Protein AF-A0A562PSQ9-F1 (afdb_monomer_lite)

Sequence (368 aa):
MRSINEVFQRWKVTLERRYGDGFPAEFVDTAHENLLAAYASFHASGCADSKFLRELCSSDVNKSAQRLGEILLFERLKHAGYDPKPSHNGWGPDFLVQQDGKKICLELITPSTGDDLKINRLFSSHKPLEPCPHAAIELRQRTLLRMTAAIAEKLGKYEGYLSDGVVSSQDVLVIVVNDALLCPDTFFYGVSHNADSGVGGQSLAEHAVYGFGHSVWEPDNEGTNYILRSTFREFVDNRPEPKRDGSARGPVPVSLFKTPDQQEAAEIAQRASVISAVLQVTLREDYGVLMLLREKAETEERLIEGQLRPGVLAVNPRAVNPLYVPLQHGLMKMVDAPPLSLKEAWDLKNRELKMILGEGYKEQPFPH

Organism: NCBI:txid459528

Foldseek 3Di:
DADVVVLLVVLLVLLCVAPVPPDDPVLSVQLSVLLVVLVVVCVVLPLADPCLNVQCRDPPPQSVVQSLLLSLLCVQLVQLVWNWDHQPPNQAASTWTDDPNAIAGEHEHAQALPPVVLLVVLLVPADVVDHDPVSVLVNLLSLLVSLLVRLVVVLVSVVVCPVVVSDDLRHAYEYEYADQNSAHSHHCCQFQDQGDQHAPRHHSLLCQAQQWDHFDWDQDPVSPGTDTHIDGDQWDADDQDDDPVRHGDDTGGRNLLHCDPDPVSNVNVVSSLQHQKYFYHHRGSCVSSNVVLQVCCAPPAVLSVNRGFLHDIGGRPSHSHHDDDVNVCSSSDSHPHDDDDLQRVLVSVQVVVCVVVDPPRDRDDRDD

Secondary structure (DSSP, 8-state):
---HHHHHHHHHHHHHHHHTTTS-HHHHHHHHHHHHHHHHHHHHTT---TTHHHHHT-S-HHHHHHHHHHHHHHHHHHHTT---BPPGGG-S-SEEEEETTEEEEEEEE----TT-HHHHHHHHH--TTS--HHHHHHHHHHHHHHHHHHHHHHHHHHHHHHHTTSS-TTSEEEEEEEGGGSS---TTHHHH--S---GGG--HHHHHHH-B---EEEE-TTSSSEEEEPPB-SEEPPPSSPPTTSPPPPPEE--TTS--SSHHHHHHHHHHTT--EEEEE--STTHHHHHHHHHHHHHT-GGGGGG----EEEE-TT-SSPPPHHHHHHHT-----PPPPHHHHHHHHHHHHHHHHGGGPPPPPPP-

Radius of gyration: 21.83 Å; chains: 1; bounding box: 65×54×65 Å

Structure (mmCIF, N/CA/C/O backbone):
data_AF-A0A562PSQ9-F1
#
_entry.id   AF-A0A562PSQ9-F1
#
loop_
_atom_site.group_PDB
_atom_site.id
_atom_site.type_symbol
_atom_site.label_atom_id
_atom_site.label_alt_id
_atom_site.label_comp_id
_atom_site.label_asym_id
_atom_site.label_entity_id
_atom_site.label_seq_id
_atom_site.pdbx_PDB_ins_code
_atom_site.Cartn_x
_atom_site.Cartn_y
_atom_site.Cartn_z
_atom_site.occupancy
_atom_site.B_iso_or_equiv
_atom_site.auth_seq_id
_atom_site.auth_comp_id
_atom_site.auth_asym_id
_atom_site.auth_atom_id
_atom_site.pdbx_PDB_model_num
ATOM 1 N N . MET A 1 1 ? -10.982 14.456 -21.879 1.00 70.25 1 MET A N 1
ATOM 2 C CA . MET A 1 1 ? -10.742 13.063 -21.451 1.00 70.25 1 MET A CA 1
ATOM 3 C C . MET A 1 1 ? -9.583 12.566 -22.281 1.00 70.25 1 MET A C 1
ATOM 5 O O . MET A 1 1 ? -9.611 12.811 -23.480 1.00 70.25 1 MET A O 1
ATOM 9 N N . ARG A 1 2 ? -8.543 12.021 -21.649 1.00 86.31 2 ARG A N 1
ATOM 10 C CA . ARG A 1 2 ? -7.356 11.556 -22.372 1.00 86.31 2 ARG A CA 1
ATOM 11 C C . ARG A 1 2 ? -7.663 10.257 -23.116 1.00 86.31 2 ARG A C 1
ATOM 13 O O . ARG A 1 2 ? -8.607 9.557 -22.753 1.00 86.31 2 ARG A O 1
ATOM 20 N N . SER A 1 3 ? -6.895 9.933 -24.146 1.00 93.38 3 SER A N 1
ATOM 21 C CA . SER A 1 3 ? -6.881 8.571 -24.684 1.00 93.38 3 SER A CA 1
ATOM 22 C C . SER A 1 3 ? -6.084 7.649 -23.756 1.00 93.38 3 SER A C 1
ATOM 24 O O . SER A 1 3 ? -5.232 8.106 -22.991 1.00 93.38 3 SER A O 1
ATOM 26 N N . ILE A 1 4 ? -6.321 6.339 -23.831 1.00 95.69 4 ILE A N 1
ATOM 27 C CA . ILE A 1 4 ? -5.524 5.370 -23.065 1.00 95.69 4 ILE A CA 1
ATOM 28 C C . ILE A 1 4 ? -4.038 5.425 -23.461 1.00 95.69 4 ILE A C 1
ATOM 30 O O . ILE A 1 4 ? -3.165 5.361 -22.601 1.00 95.69 4 ILE A O 1
ATOM 34 N N . ASN A 1 5 ? -3.746 5.682 -24.740 1.00 96.88 5 ASN A N 1
ATOM 35 C CA . ASN A 1 5 ? -2.380 5.861 -25.227 1.00 96.88 5 ASN A CA 1
ATOM 36 C C . ASN A 1 5 ? -1.697 7.069 -24.571 1.00 96.88 5 ASN A C 1
ATOM 38 O O . ASN A 1 5 ? -0.531 6.981 -24.207 1.00 96.88 5 ASN A O 1
ATOM 42 N N . GLU A 1 6 ? -2.412 8.176 -24.353 1.00 96.06 6 GLU A N 1
ATOM 43 C CA . GLU A 1 6 ? -1.868 9.331 -23.622 1.00 96.06 6 GLU A CA 1
ATOM 44 C C . GLU A 1 6 ? -1.573 9.003 -22.150 1.00 96.06 6 GLU A C 1
ATOM 46 O O . GLU A 1 6 ? -0.628 9.548 -21.578 1.00 96.06 6 GLU A O 1
ATOM 51 N N . VAL A 1 7 ? -2.352 8.113 -21.522 1.00 96.69 7 VAL A N 1
ATOM 52 C CA . VAL A 1 7 ? -2.074 7.631 -20.157 1.00 96.69 7 VAL A CA 1
ATOM 53 C C . VAL A 1 7 ? -0.791 6.801 -20.130 1.00 96.69 7 VAL A C 1
ATOM 55 O O . VAL A 1 7 ? 0.061 7.052 -19.280 1.00 96.69 7 VAL A O 1
ATOM 58 N N . PHE A 1 8 ? -0.625 5.877 -21.077 1.00 97.88 8 PHE A N 1
ATOM 59 C CA . PHE A 1 8 ? 0.580 5.052 -21.200 1.00 97.88 8 PHE A CA 1
ATOM 60 C C . PHE A 1 8 ? 1.825 5.895 -21.472 1.00 97.88 8 PHE A C 1
ATOM 62 O O . PHE A 1 8 ? 2.817 5.783 -20.760 1.00 97.88 8 PHE A O 1
ATOM 69 N N . GLN A 1 9 ? 1.745 6.843 -22.411 1.00 97.44 9 GLN A N 1
ATOM 70 C CA . GLN A 1 9 ? 2.850 7.771 -22.660 1.00 97.44 9 GLN A CA 1
ATOM 71 C C . GLN A 1 9 ? 3.195 8.600 -21.421 1.00 97.44 9 GLN A C 1
ATOM 73 O O . GLN A 1 9 ? 4.368 8.817 -21.136 1.00 97.44 9 GLN A O 1
ATOM 78 N N . ARG A 1 10 ? 2.203 9.014 -20.622 1.00 96.25 10 ARG A N 1
ATOM 79 C CA . ARG A 1 10 ? 2.473 9.688 -19.345 1.00 96.25 10 ARG A CA 1
ATOM 80 C C . ARG A 1 10 ? 3.224 8.781 -18.364 1.00 96.25 10 ARG A C 1
ATOM 82 O O . ARG A 1 10 ? 4.092 9.283 -17.656 1.00 96.25 10 ARG A O 1
ATOM 89 N N . TRP A 1 11 ? 2.901 7.488 -18.293 1.00 97.00 11 TRP A N 1
ATOM 90 C CA . TRP A 1 11 ? 3.655 6.552 -17.452 1.00 97.00 11 TRP A CA 1
ATOM 91 C C . TRP A 1 11 ? 5.106 6.438 -17.911 1.00 97.00 11 TRP A C 1
ATOM 93 O O . TRP A 1 11 ? 6.005 6.579 -17.083 1.00 97.00 11 TRP A O 1
ATOM 103 N N . LYS A 1 12 ? 5.331 6.294 -19.224 1.00 96.88 12 LYS A N 1
ATOM 104 C CA . LYS A 1 12 ? 6.676 6.276 -19.808 1.00 96.88 12 LYS A CA 1
ATOM 105 C C . LYS A 1 12 ? 7.457 7.550 -19.486 1.00 96.88 12 LYS A C 1
ATOM 107 O O . LYS A 1 12 ? 8.532 7.460 -18.912 1.00 96.88 12 LYS A O 1
ATOM 112 N N . VAL A 1 13 ? 6.879 8.727 -19.731 1.00 95.94 13 VAL A N 1
ATOM 113 C CA . VAL A 1 13 ? 7.511 10.025 -19.423 1.00 95.94 13 VAL A CA 1
ATOM 114 C C . VAL A 1 13 ? 7.851 10.157 -17.934 1.00 95.94 13 VAL A C 1
ATOM 116 O O . VAL A 1 13 ? 8.871 10.740 -17.571 1.00 95.94 13 VAL A O 1
ATOM 119 N N . THR A 1 14 ? 7.013 9.627 -17.041 1.00 94.69 14 THR A N 1
ATOM 120 C CA . THR A 1 14 ? 7.316 9.604 -15.603 1.00 94.69 14 THR A CA 1
ATOM 121 C C . THR A 1 14 ? 8.499 8.690 -15.283 1.00 94.69 14 THR A C 1
ATOM 123 O O . THR A 1 14 ? 9.358 9.086 -14.495 1.00 94.69 14 THR A O 1
ATOM 126 N N . LEU A 1 15 ? 8.576 7.504 -15.893 1.00 95.00 15 LEU A N 1
ATOM 127 C CA . LEU A 1 15 ? 9.717 6.600 -15.737 1.00 95.00 15 LEU A CA 1
ATOM 128 C C . LEU A 1 15 ? 11.000 7.202 -16.327 1.00 95.00 15 LEU A C 1
ATOM 130 O O . LEU A 1 15 ? 12.021 7.200 -15.652 1.00 95.00 15 LEU A O 1
ATOM 134 N N . GLU A 1 16 ? 10.942 7.800 -17.519 1.00 94.94 16 GLU A N 1
ATOM 135 C CA . GLU A 1 16 ? 12.066 8.511 -18.148 1.00 94.94 16 GLU A CA 1
ATOM 136 C C . GLU A 1 16 ? 12.565 9.658 -17.265 1.00 94.94 16 GLU A C 1
ATOM 138 O O . GLU A 1 16 ? 13.763 9.794 -17.044 1.00 94.94 16 GLU A O 1
ATOM 143 N N . ARG A 1 17 ? 11.658 10.448 -16.675 1.00 92.81 17 ARG A N 1
ATOM 144 C CA . ARG A 1 17 ? 12.040 11.521 -15.743 1.00 92.81 17 ARG A CA 1
ATOM 145 C C . ARG A 1 17 ? 12.804 10.994 -14.523 1.00 92.81 17 ARG A C 1
ATOM 147 O O . ARG A 1 17 ? 13.670 11.695 -14.010 1.00 92.81 17 ARG A O 1
ATOM 154 N N . ARG A 1 18 ? 12.447 9.812 -14.013 1.00 90.69 18 ARG A N 1
ATOM 155 C CA . ARG A 1 18 ? 13.016 9.246 -12.775 1.00 90.69 18 ARG A CA 1
ATOM 156 C C . ARG A 1 18 ? 14.260 8.387 -13.020 1.00 90.69 18 ARG A C 1
ATOM 158 O O . ARG A 1 18 ? 15.130 8.354 -12.159 1.00 90.69 18 ARG A O 1
ATOM 165 N N . TYR A 1 19 ? 14.321 7.692 -14.152 1.00 92.25 19 TYR A N 1
ATOM 166 C CA . TYR A 1 19 ? 15.305 6.644 -14.432 1.00 92.25 19 TYR A CA 1
ATOM 167 C C . TYR A 1 19 ? 15.988 6.789 -15.800 1.00 92.25 19 TYR A C 1
ATOM 169 O O . TYR A 1 19 ? 16.826 5.965 -16.133 1.00 92.25 19 TYR A O 1
ATOM 177 N N . GLY A 1 20 ? 15.645 7.787 -16.617 1.00 89.75 20 GLY A N 1
ATOM 178 C CA . GLY A 1 20 ? 16.243 7.964 -17.946 1.00 89.75 20 GLY A CA 1
ATOM 179 C C . GLY A 1 20 ? 17.721 8.355 -17.898 1.00 89.75 20 GLY A C 1
ATOM 180 O O . GLY A 1 20 ? 18.496 7.933 -18.752 1.00 89.75 20 GLY A O 1
ATOM 181 N N . ASP A 1 21 ? 18.126 9.100 -16.868 1.00 87.81 21 ASP A N 1
ATOM 182 C CA . ASP A 1 21 ? 19.524 9.455 -16.638 1.00 87.81 21 ASP A CA 1
ATOM 183 C C . ASP A 1 21 ? 20.193 8.425 -15.716 1.00 87.81 21 ASP A C 1
ATOM 185 O O . ASP A 1 21 ? 19.760 8.196 -14.586 1.00 87.81 21 ASP A O 1
ATOM 189 N N . GLY A 1 22 ? 21.283 7.816 -16.188 1.00 82.88 22 GLY A N 1
ATOM 190 C CA . GLY A 1 22 ? 22.097 6.881 -15.401 1.00 82.88 22 GLY A CA 1
ATOM 191 C C . GLY A 1 22 ? 21.681 5.408 -15.479 1.00 82.88 22 GLY A C 1
ATOM 192 O O . GLY A 1 22 ? 22.401 4.569 -14.940 1.00 82.88 22 GLY A O 1
ATOM 193 N N . PHE A 1 23 ? 20.595 5.076 -16.187 1.00 87.62 23 PHE A N 1
ATOM 194 C CA . PHE A 1 23 ? 20.216 3.695 -16.510 1.00 87.62 23 PHE A CA 1
ATOM 195 C C . PHE A 1 23 ? 20.233 3.450 -18.027 1.00 87.62 23 PHE A C 1
ATOM 197 O O . PHE A 1 23 ? 20.065 4.388 -18.808 1.00 87.62 23 PHE A O 1
ATOM 204 N N . PRO A 1 24 ? 20.431 2.197 -18.475 1.00 87.69 24 PRO A N 1
ATOM 205 C CA . PRO A 1 24 ? 20.260 1.829 -19.879 1.00 87.69 24 PRO A CA 1
ATOM 206 C C . PRO A 1 24 ? 18.843 2.146 -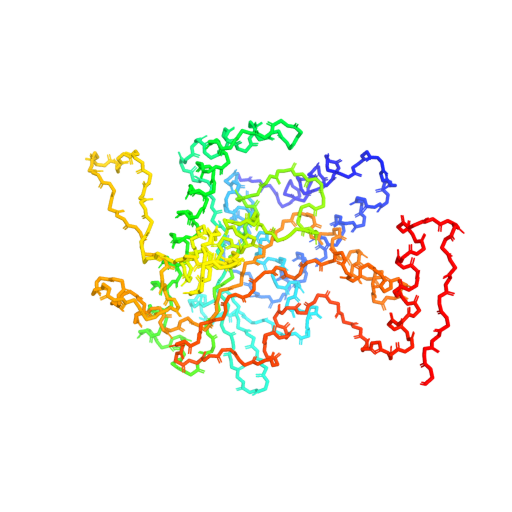20.383 1.00 87.69 24 PRO A C 1
ATOM 208 O O . PRO A 1 24 ? 17.879 1.964 -19.646 1.00 87.69 24 PRO A O 1
ATOM 211 N N . ALA A 1 25 ? 18.686 2.555 -21.646 1.00 83.81 25 ALA A N 1
ATOM 212 C CA . ALA A 1 25 ? 17.369 2.887 -22.214 1.00 83.81 25 ALA A CA 1
ATOM 213 C C . ALA A 1 25 ? 16.356 1.724 -22.106 1.00 83.81 25 ALA A C 1
ATOM 215 O O . ALA A 1 25 ? 15.197 1.927 -21.745 1.00 83.81 25 ALA A O 1
ATOM 216 N N . GLU A 1 26 ? 16.834 0.494 -22.312 1.00 92.75 26 GLU A N 1
ATOM 217 C CA . GLU A 1 26 ? 16.066 -0.748 -22.151 1.00 92.75 26 GLU A CA 1
ATOM 218 C C . GLU A 1 26 ? 15.449 -0.917 -20.752 1.00 92.75 26 GLU A C 1
ATOM 220 O O . GLU A 1 26 ? 14.415 -1.566 -20.613 1.00 92.75 26 GLU A O 1
ATOM 225 N N . PHE A 1 27 ? 16.033 -0.306 -19.716 1.00 92.88 27 PHE A N 1
ATOM 226 C CA . PHE A 1 27 ? 15.522 -0.375 -18.348 1.00 92.88 27 PHE A CA 1
ATOM 227 C C . PHE A 1 27 ? 14.153 0.301 -18.227 1.00 92.88 27 PHE A C 1
ATOM 229 O O . PHE A 1 27 ? 13.217 -0.264 -17.659 1.00 92.88 27 PHE A O 1
ATOM 236 N N . VAL A 1 28 ? 14.024 1.506 -18.791 1.00 95.25 28 VAL A N 1
ATOM 237 C CA . VAL A 1 28 ? 12.771 2.272 -18.780 1.00 95.25 28 VAL A CA 1
ATOM 238 C C . VAL A 1 28 ? 11.733 1.628 -19.690 1.00 95.25 28 VAL A C 1
ATOM 240 O O . VAL A 1 28 ? 10.567 1.534 -19.304 1.00 95.25 28 VAL A O 1
ATOM 243 N N . ASP A 1 29 ? 12.150 1.159 -20.867 1.00 96.62 29 ASP A N 1
ATOM 244 C CA . ASP A 1 29 ? 11.256 0.480 -21.805 1.00 96.62 29 ASP A CA 1
ATOM 245 C C . ASP A 1 29 ? 10.676 -0.801 -21.190 1.00 96.62 29 ASP A C 1
ATOM 247 O O . ASP A 1 29 ? 9.456 -0.958 -21.172 1.00 96.62 29 ASP A O 1
ATOM 251 N N . THR A 1 30 ? 11.508 -1.637 -20.560 1.00 97.00 30 THR A N 1
ATOM 252 C CA . THR A 1 30 ? 11.052 -2.865 -19.882 1.00 97.00 30 THR A CA 1
ATOM 253 C C . THR A 1 30 ? 10.111 -2.553 -18.714 1.00 97.00 30 THR A C 1
ATOM 255 O O . THR A 1 30 ? 9.051 -3.163 -18.573 1.00 97.00 30 THR A O 1
ATOM 258 N N . ALA A 1 31 ? 10.442 -1.557 -17.881 1.00 97.00 31 ALA A N 1
ATOM 259 C CA . ALA A 1 31 ? 9.566 -1.138 -16.787 1.00 97.00 31 ALA A CA 1
ATOM 260 C C . ALA A 1 31 ? 8.209 -0.622 -17.297 1.00 97.00 31 ALA A C 1
ATOM 262 O O . ALA A 1 31 ? 7.170 -0.884 -16.689 1.00 97.00 31 ALA A O 1
ATOM 263 N N . HIS A 1 32 ? 8.193 0.094 -18.421 1.00 97.94 32 HIS A N 1
ATOM 264 C CA . HIS A 1 32 ? 6.959 0.554 -19.044 1.00 97.94 32 HIS A CA 1
ATOM 265 C C . HIS A 1 32 ? 6.149 -0.609 -19.637 1.00 97.94 32 HIS A C 1
ATOM 267 O O . HIS A 1 32 ? 4.942 -0.675 -19.409 1.00 97.94 32 HIS A O 1
ATOM 273 N N . GLU A 1 33 ? 6.790 -1.553 -20.329 1.00 98.38 33 GLU A N 1
ATOM 274 C CA . GLU A 1 33 ? 6.149 -2.769 -20.848 1.00 98.38 33 GLU A CA 1
ATOM 275 C C . GLU A 1 33 ? 5.504 -3.600 -19.733 1.00 98.38 33 GLU A C 1
ATOM 277 O O . GLU A 1 33 ? 4.363 -4.042 -19.883 1.00 98.38 33 GLU A O 1
ATOM 282 N N . ASN A 1 34 ? 6.159 -3.706 -18.574 1.00 98.31 34 ASN A N 1
ATOM 283 C CA . ASN A 1 34 ? 5.599 -4.335 -17.377 1.00 98.31 34 ASN A CA 1
ATOM 284 C C . ASN A 1 34 ? 4.284 -3.673 -16.924 1.00 98.31 34 ASN A C 1
ATOM 286 O O . ASN A 1 34 ? 3.310 -4.369 -16.628 1.00 98.31 34 ASN A O 1
ATOM 290 N N . LEU A 1 35 ? 4.206 -2.335 -16.924 1.00 98.56 35 LEU A N 1
ATOM 291 C CA . LEU A 1 35 ? 2.963 -1.617 -16.601 1.00 98.56 35 LEU A CA 1
ATOM 292 C C . LEU A 1 35 ? 1.855 -1.885 -17.631 1.00 98.56 35 LEU A C 1
ATOM 294 O O . LEU A 1 35 ? 0.686 -2.030 -17.263 1.00 98.56 35 LEU A O 1
ATOM 298 N N . LEU A 1 36 ? 2.205 -1.964 -18.919 1.00 98.62 36 LEU A N 1
ATOM 299 C CA . LEU A 1 36 ? 1.251 -2.285 -19.986 1.00 98.62 36 LEU A CA 1
ATOM 300 C C . LEU A 1 36 ? 0.731 -3.720 -19.863 1.00 98.62 36 LEU A C 1
ATOM 302 O O . LEU A 1 36 ? -0.470 -3.949 -20.017 1.00 98.62 36 LEU A O 1
ATOM 306 N N . ALA A 1 37 ? 1.608 -4.670 -19.536 1.00 98.50 37 ALA A N 1
ATOM 307 C CA . ALA A 1 37 ? 1.243 -6.058 -19.283 1.00 98.50 37 ALA A CA 1
ATOM 308 C C . ALA A 1 37 ? 0.325 -6.184 -18.055 1.00 98.50 37 ALA A C 1
ATOM 310 O O . ALA A 1 37 ? -0.701 -6.866 -18.121 1.00 98.50 37 ALA A O 1
ATOM 311 N N . ALA A 1 38 ? 0.628 -5.464 -16.968 1.00 98.56 38 ALA A N 1
ATOM 312 C CA . ALA A 1 38 ? -0.223 -5.400 -15.781 1.00 98.56 38 ALA A CA 1
ATOM 313 C C . ALA A 1 38 ? -1.618 -4.844 -16.115 1.00 98.56 38 ALA A C 1
ATOM 315 O O . ALA A 1 38 ? -2.629 -5.440 -15.737 1.00 98.56 38 ALA A O 1
ATOM 316 N N . TYR A 1 39 ? -1.692 -3.755 -16.893 1.00 98.56 39 TYR A N 1
ATOM 317 C CA . TYR A 1 39 ? -2.964 -3.215 -17.381 1.00 98.56 39 TYR A CA 1
ATOM 318 C C . TYR A 1 39 ? -3.731 -4.230 -18.236 1.00 98.56 39 TYR A C 1
ATOM 320 O O . TYR A 1 39 ? -4.924 -4.428 -18.015 1.00 98.56 39 TYR A O 1
ATOM 328 N N . ALA A 1 40 ? -3.070 -4.878 -19.199 1.00 98.19 40 ALA A N 1
ATOM 329 C CA . ALA A 1 40 ? -3.711 -5.844 -20.088 1.00 98.19 40 ALA A CA 1
ATOM 330 C C . ALA A 1 40 ? -4.284 -7.036 -19.302 1.00 98.19 40 ALA A C 1
ATOM 332 O O . ALA A 1 40 ? -5.427 -7.434 -19.534 1.00 98.19 40 ALA A O 1
ATOM 333 N N . SER A 1 41 ? -3.525 -7.545 -18.327 1.00 98.19 41 SER A N 1
ATOM 334 C CA . SER A 1 41 ? -3.950 -8.613 -17.417 1.00 98.19 41 SER A CA 1
ATOM 335 C C . SER A 1 41 ? -5.151 -8.192 -16.561 1.00 98.19 41 SER A C 1
ATOM 337 O O . SER A 1 41 ? -6.155 -8.903 -16.502 1.00 98.19 41 SER A O 1
ATOM 339 N N . PHE A 1 42 ? -5.106 -6.994 -15.967 1.00 98.25 42 PHE A N 1
ATOM 340 C CA . PHE A 1 42 ? -6.218 -6.443 -15.189 1.00 98.25 42 PHE A CA 1
ATOM 341 C C . PHE A 1 42 ? -7.477 -6.215 -16.040 1.00 98.25 42 PHE A C 1
ATOM 343 O O . PHE A 1 42 ? -8.584 -6.542 -15.623 1.00 98.25 42 PHE A O 1
ATOM 350 N N . HIS A 1 43 ? -7.329 -5.684 -17.252 1.00 95.88 43 HIS A N 1
ATOM 351 C CA . HIS A 1 43 ? -8.453 -5.459 -18.158 1.00 95.88 43 HIS A CA 1
ATOM 352 C C . HIS A 1 43 ? -9.108 -6.782 -18.586 1.00 95.88 43 HIS A C 1
ATOM 354 O O . HIS A 1 43 ? -10.333 -6.877 -18.651 1.00 95.88 43 HIS A O 1
ATOM 360 N N . ALA A 1 44 ? -8.306 -7.819 -18.846 1.00 96.56 44 ALA A N 1
ATOM 361 C CA . ALA A 1 44 ? -8.796 -9.140 -19.233 1.00 96.56 44 ALA A CA 1
ATOM 362 C C . ALA A 1 44 ? -9.445 -9.925 -18.077 1.00 96.56 44 ALA A C 1
ATOM 364 O O . ALA A 1 44 ? -10.224 -10.841 -18.333 1.00 96.56 44 ALA A O 1
ATOM 365 N N . SER A 1 45 ? -9.155 -9.583 -16.816 1.00 95.75 45 SER A N 1
ATOM 366 C CA . SER A 1 45 ? -9.661 -10.320 -15.648 1.00 95.75 45 SER A CA 1
ATOM 367 C C . SER A 1 45 ? -11.141 -10.071 -15.343 1.00 95.75 45 SER A C 1
ATOM 369 O O . SER A 1 45 ? -11.755 -10.842 -14.605 1.00 95.75 45 SER A O 1
ATOM 371 N N . GLY A 1 46 ? -11.717 -8.997 -15.893 1.00 92.69 46 GLY A N 1
ATOM 372 C CA . GLY A 1 46 ? -13.075 -8.556 -15.574 1.00 92.69 46 GLY A CA 1
ATOM 373 C C . GLY A 1 46 ? -13.198 -7.822 -14.233 1.00 92.69 46 GLY A C 1
ATOM 374 O O . GLY A 1 46 ? -14.314 -7.511 -13.826 1.00 92.69 46 GLY A O 1
ATOM 375 N N . CYS A 1 47 ? -12.084 -7.517 -13.554 1.00 94.12 47 CYS A N 1
ATOM 376 C CA . CYS A 1 47 ? -12.096 -6.730 -12.315 1.00 94.12 47 CYS A CA 1
ATOM 377 C C . CYS A 1 47 ? -12.376 -5.233 -12.539 1.00 94.12 47 CYS A C 1
ATOM 379 O O . CYS A 1 47 ? -12.733 -4.528 -11.600 1.00 94.12 47 CYS A O 1
ATOM 381 N N . ALA A 1 48 ? -12.214 -4.733 -13.766 1.00 92.50 48 ALA A N 1
ATOM 382 C CA . ALA A 1 48 ? -12.458 -3.334 -14.094 1.00 92.50 48 ALA A CA 1
ATOM 383 C C . ALA A 1 48 ? -13.961 -2.999 -14.070 1.00 92.50 48 ALA A C 1
ATOM 385 O O . ALA A 1 48 ? -14.748 -3.558 -14.836 1.00 92.50 48 ALA A O 1
ATOM 386 N N . ASP A 1 49 ? -14.360 -2.036 -13.235 1.00 90.62 49 ASP A N 1
ATOM 387 C CA . ASP A 1 49 ? -15.736 -1.538 -13.216 1.00 90.62 49 ASP A CA 1
ATOM 388 C C . ASP A 1 49 ? -16.084 -0.698 -14.470 1.00 90.62 49 ASP A C 1
ATOM 390 O O . ASP A 1 49 ? -15.226 -0.257 -15.239 1.00 90.62 49 ASP A O 1
ATOM 394 N N . SER A 1 50 ? -17.377 -0.424 -14.674 1.00 89.50 50 SER A N 1
ATOM 395 C CA . SER A 1 50 ? -17.873 0.339 -15.839 1.00 89.50 50 SER A CA 1
ATOM 396 C C . SER A 1 50 ? -17.324 1.772 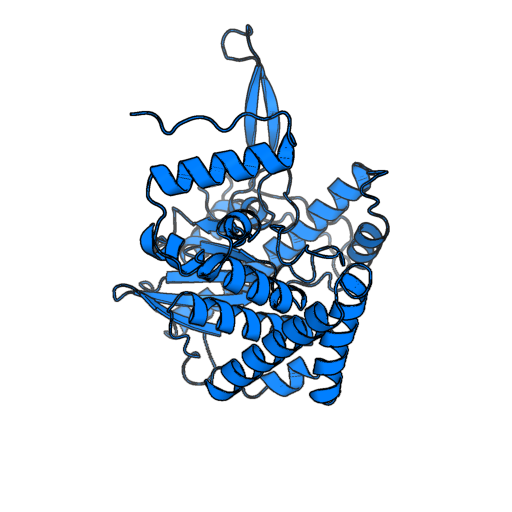-15.968 1.00 89.50 50 SER A C 1
ATOM 398 O O . SER A 1 50 ? -17.390 2.377 -17.041 1.00 89.50 50 SER A O 1
ATOM 400 N N . LYS A 1 51 ? -16.807 2.353 -14.882 1.00 92.88 51 LYS A N 1
ATOM 401 C CA . LYS A 1 51 ? -16.239 3.705 -14.817 1.00 92.88 51 LYS A CA 1
ATOM 402 C C . LYS A 1 51 ? -14.711 3.681 -14.890 1.00 92.88 51 LYS A C 1
ATOM 404 O O . LYS A 1 51 ? -14.130 4.740 -15.136 1.00 92.88 51 LYS A O 1
ATOM 409 N N . PHE A 1 52 ? -14.085 2.513 -14.745 1.00 95.00 52 PHE A N 1
ATOM 410 C CA . PHE A 1 52 ? -12.644 2.327 -14.627 1.00 95.00 52 PHE A CA 1
ATOM 411 C C . PHE A 1 52 ? -11.866 3.054 -15.725 1.00 95.00 52 PHE A C 1
ATOM 413 O O . PHE A 1 52 ? -11.079 3.955 -15.440 1.00 95.00 52 PHE A O 1
ATOM 420 N N . LEU A 1 53 ? -12.139 2.736 -16.998 1.00 95.75 53 LEU A N 1
ATOM 421 C CA . LEU A 1 53 ? -11.409 3.323 -18.127 1.00 95.75 53 LEU A CA 1
ATOM 422 C C . LEU A 1 53 ? -11.581 4.846 -18.185 1.00 95.75 53 LEU A C 1
ATOM 424 O O . LEU A 1 53 ? -10.635 5.578 -18.482 1.00 95.75 53 LEU A O 1
ATOM 428 N N . ARG A 1 54 ? -12.782 5.337 -17.855 1.00 96.44 54 ARG A N 1
ATOM 429 C CA . ARG A 1 54 ? -13.077 6.772 -17.820 1.00 96.44 54 ARG A CA 1
ATOM 430 C C . ARG A 1 54 ? -12.286 7.495 -16.738 1.00 96.44 54 ARG A C 1
ATOM 432 O O . ARG A 1 54 ? -11.821 8.608 -16.971 1.00 96.44 54 ARG A O 1
ATOM 439 N N . GLU A 1 55 ? -12.152 6.886 -15.567 1.00 96.88 55 GLU A N 1
ATOM 440 C CA . GLU A 1 55 ? -11.411 7.453 -14.440 1.00 96.88 55 GLU A CA 1
ATOM 441 C C . GLU A 1 55 ? -9.899 7.360 -14.638 1.00 96.88 55 GLU A C 1
ATOM 443 O O . GLU A 1 55 ? -9.195 8.335 -14.370 1.00 96.88 55 GLU A O 1
ATOM 448 N N . LEU A 1 56 ? -9.412 6.258 -15.214 1.00 97.31 56 LEU A N 1
ATOM 449 C CA . LEU A 1 56 ? -8.013 6.097 -15.597 1.00 97.31 56 LEU A CA 1
ATOM 450 C C . LEU A 1 56 ? -7.584 7.175 -16.605 1.00 97.31 56 LEU A C 1
ATOM 452 O O . LEU A 1 56 ? -6.544 7.811 -16.432 1.00 97.31 56 LEU A O 1
ATOM 456 N N . CYS A 1 57 ? -8.432 7.439 -17.604 1.00 96.69 57 CYS A N 1
ATOM 457 C CA . CYS A 1 57 ? -8.240 8.461 -18.639 1.00 96.69 57 CYS A CA 1
ATOM 458 C C . CYS A 1 57 ? -8.639 9.887 -18.205 1.00 96.69 57 CYS A C 1
ATOM 460 O O . CYS A 1 57 ? -8.701 10.815 -19.025 1.00 96.69 57 CYS A O 1
ATOM 462 N N . SER A 1 58 ? -8.952 10.087 -16.924 1.00 95.19 58 SER A N 1
ATOM 463 C CA . SER A 1 58 ? -9.297 11.400 -16.390 1.00 95.19 58 SER A CA 1
ATOM 464 C C . SER A 1 58 ? -8.086 12.339 -16.400 1.00 95.19 58 SER A C 1
ATOM 466 O O . SER A 1 58 ? -6.943 11.929 -16.199 1.00 95.19 58 SER A O 1
ATOM 468 N N . SER A 1 59 ? -8.336 13.636 -16.593 1.00 91.69 59 SER A N 1
ATOM 469 C CA . SER A 1 59 ? -7.328 14.675 -16.342 1.00 91.69 59 SER A CA 1
ATOM 470 C C . SER A 1 59 ? -7.083 14.898 -14.847 1.00 91.69 59 SER A C 1
ATOM 472 O O . SER A 1 59 ? -6.056 15.459 -14.477 1.00 91.69 59 SER A O 1
ATOM 474 N N . ASP A 1 60 ? -8.020 14.463 -14.001 1.00 92.31 60 ASP A N 1
ATOM 475 C CA . ASP A 1 60 ? -7.859 14.427 -12.550 1.00 92.31 60 ASP A CA 1
ATOM 476 C C . ASP A 1 60 ? -6.853 13.333 -12.172 1.00 92.31 60 ASP A C 1
ATOM 478 O O . ASP A 1 60 ? -7.131 12.136 -12.305 1.00 92.31 60 ASP A O 1
ATOM 482 N N . VAL A 1 61 ? -5.679 13.765 -11.711 1.00 88.88 61 VAL A N 1
ATOM 483 C CA . VAL A 1 61 ? -4.571 12.887 -11.319 1.00 88.88 61 VAL A CA 1
ATOM 484 C C . VAL A 1 61 ? -4.988 11.938 -10.200 1.00 88.88 61 VAL A C 1
ATOM 486 O O . VAL A 1 61 ? -4.561 10.791 -10.225 1.00 88.88 61 VAL A O 1
ATOM 489 N N . ASN A 1 62 ? -5.875 12.353 -9.291 1.00 92.31 62 ASN A N 1
ATOM 490 C CA . ASN A 1 62 ? -6.300 11.517 -8.170 1.00 92.31 62 ASN A CA 1
ATOM 491 C C . ASN A 1 62 ? -7.094 10.304 -8.658 1.00 92.31 62 ASN A C 1
ATOM 493 O O . ASN A 1 62 ? -6.813 9.175 -8.266 1.00 92.31 62 ASN A O 1
ATOM 497 N N . LYS A 1 63 ? -8.043 10.527 -9.576 1.00 94.81 63 LYS A N 1
ATOM 498 C CA . LYS A 1 63 ? -8.821 9.442 -10.196 1.00 94.81 63 LYS A CA 1
ATOM 499 C C . LYS A 1 63 ? -7.924 8.509 -10.997 1.00 94.81 63 LYS A C 1
ATOM 501 O O . LYS A 1 63 ? -8.040 7.296 -10.890 1.00 94.81 63 LYS A O 1
ATOM 506 N N . SER A 1 64 ? -7.008 9.082 -11.772 1.00 95.81 64 S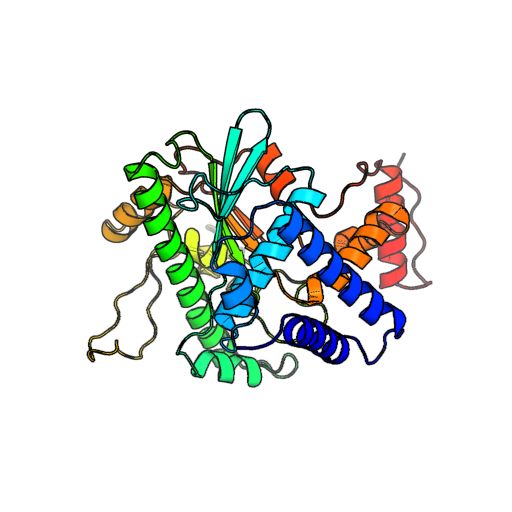ER A N 1
ATOM 507 C CA . SER A 1 64 ? -6.090 8.308 -12.602 1.00 95.81 64 SER A CA 1
ATOM 508 C C . SER A 1 64 ? -5.123 7.459 -11.758 1.00 95.81 64 SER A C 1
ATOM 510 O O . SER A 1 64 ? -4.911 6.290 -12.067 1.00 95.81 64 SER A O 1
ATOM 512 N N . ALA A 1 65 ? -4.593 8.013 -10.663 1.00 95.50 65 ALA A N 1
ATOM 513 C CA . ALA A 1 65 ? -3.700 7.319 -9.735 1.00 95.50 65 ALA A CA 1
ATOM 514 C C . ALA A 1 65 ? -4.420 6.239 -8.916 1.00 95.50 65 ALA A C 1
ATOM 516 O O . ALA A 1 65 ? -3.859 5.165 -8.733 1.00 95.50 65 ALA A O 1
ATOM 517 N N . GLN A 1 66 ? -5.670 6.476 -8.497 1.00 96.81 66 GLN A N 1
ATOM 518 C CA . GLN A 1 66 ? -6.503 5.441 -7.873 1.00 96.81 66 GLN A CA 1
ATOM 519 C C . GLN A 1 66 ? -6.628 4.213 -8.783 1.00 96.81 66 GLN A C 1
ATOM 521 O O . GLN A 1 66 ? -6.382 3.095 -8.342 1.00 96.81 66 GLN A O 1
ATOM 526 N N . ARG A 1 67 ? -6.930 4.422 -10.072 1.00 97.88 67 ARG A N 1
ATOM 527 C CA . ARG A 1 67 ? -7.080 3.324 -11.040 1.00 97.88 67 ARG A CA 1
ATOM 528 C C . ARG A 1 67 ? -5.763 2.639 -11.388 1.00 97.88 67 ARG A C 1
ATOM 530 O O . ARG A 1 67 ? -5.753 1.429 -11.585 1.00 97.88 67 ARG A O 1
ATOM 537 N N . LEU A 1 68 ? -4.649 3.374 -11.411 1.00 98.19 68 LEU A N 1
ATOM 538 C CA . LEU A 1 68 ? -3.321 2.758 -11.480 1.00 98.19 68 LEU A CA 1
ATOM 539 C C . LEU A 1 68 ? -3.055 1.879 -10.246 1.00 98.19 68 LEU A C 1
ATOM 541 O O . LEU A 1 68 ? -2.605 0.750 -10.398 1.00 98.19 68 LEU A O 1
ATOM 545 N N . GLY A 1 69 ? -3.391 2.355 -9.045 1.00 97.81 69 GLY A N 1
ATOM 546 C CA . GLY A 1 69 ? -3.266 1.577 -7.813 1.00 97.81 69 GLY A CA 1
ATOM 547 C C . GLY A 1 69 ? -4.033 0.252 -7.861 1.00 97.81 69 GLY A C 1
ATOM 548 O O . GLY A 1 69 ? -3.504 -0.766 -7.429 1.00 97.81 69 GLY A O 1
ATOM 549 N N . GLU A 1 70 ? -5.238 0.234 -8.438 1.00 98.38 70 GLU A N 1
ATOM 550 C CA . GLU A 1 70 ? -6.029 -0.997 -8.609 1.00 98.38 70 GLU A CA 1
ATOM 551 C C . GLU A 1 70 ? -5.341 -2.001 -9.544 1.00 98.38 70 GLU A C 1
ATOM 553 O O . GLU A 1 70 ? -5.236 -3.177 -9.199 1.00 98.38 70 GLU A O 1
ATOM 558 N N . ILE A 1 71 ? -4.806 -1.541 -10.684 1.00 98.69 71 ILE A N 1
ATOM 559 C CA . ILE A 1 71 ? -4.048 -2.388 -11.625 1.00 98.69 71 ILE A CA 1
ATOM 560 C C . ILE A 1 71 ? -2.850 -3.031 -10.922 1.00 98.69 71 ILE A C 1
ATOM 562 O O . ILE A 1 71 ? -2.619 -4.232 -11.044 1.00 98.69 71 ILE A O 1
ATOM 566 N N . LEU A 1 72 ? -2.085 -2.226 -10.185 1.00 98.19 72 LEU A N 1
ATOM 567 C CA . LEU A 1 72 ? -0.846 -2.674 -9.555 1.00 98.19 72 LEU A CA 1
ATOM 568 C C . LEU A 1 72 ? -1.104 -3.562 -8.336 1.00 98.19 72 LEU A C 1
ATOM 570 O O . LEU A 1 72 ? -0.367 -4.517 -8.110 1.00 98.19 72 LEU A O 1
ATOM 574 N N . LEU A 1 73 ? -2.170 -3.303 -7.573 1.00 98.12 73 LEU A N 1
ATOM 575 C CA . LEU A 1 73 ? -2.587 -4.209 -6.505 1.00 98.12 73 LEU A CA 1
ATOM 576 C C . LEU A 1 73 ? -3.034 -5.556 -7.081 1.00 98.12 73 LEU A C 1
ATOM 578 O O . LEU A 1 73 ? -2.668 -6.597 -6.540 1.00 98.12 73 LEU A O 1
ATOM 582 N N . PHE A 1 74 ? -3.790 -5.552 -8.183 1.00 98.56 74 PHE A N 1
ATOM 583 C CA . PHE A 1 74 ? -4.182 -6.782 -8.867 1.00 98.56 74 PHE A CA 1
ATOM 584 C C . PHE A 1 74 ? -2.965 -7.586 -9.334 1.00 98.56 74 PHE A C 1
ATOM 586 O O . PHE A 1 74 ? -2.893 -8.781 -9.050 1.00 98.56 74 PHE A O 1
ATOM 593 N N . GLU A 1 75 ? -2.009 -6.937 -10.007 1.00 98.00 75 GLU A N 1
ATOM 594 C CA . GLU A 1 75 ? -0.748 -7.558 -10.434 1.00 98.00 75 GLU A CA 1
ATOM 595 C C . GLU A 1 75 ? -0.038 -8.200 -9.241 1.00 98.00 75 GLU A C 1
ATOM 597 O O . GLU A 1 75 ? 0.245 -9.398 -9.264 1.00 98.00 75 GLU A O 1
ATOM 602 N N . ARG A 1 76 ? 0.132 -7.432 -8.159 1.00 96.75 76 ARG A N 1
ATOM 603 C CA . ARG A 1 76 ? 0.793 -7.893 -6.942 1.00 96.75 76 ARG A CA 1
ATOM 604 C C . ARG A 1 76 ? 0.115 -9.121 -6.344 1.00 96.75 76 ARG A C 1
ATOM 606 O O . ARG A 1 76 ? 0.788 -10.071 -5.955 1.00 96.75 76 ARG A O 1
ATOM 613 N N . LEU A 1 77 ? -1.216 -9.112 -6.263 1.00 97.38 77 LEU A N 1
ATOM 614 C CA . LEU A 1 77 ? -1.986 -10.237 -5.736 1.00 97.38 77 LEU A CA 1
ATOM 615 C C . LEU A 1 77 ? -1.864 -11.473 -6.642 1.00 97.38 77 LEU A C 1
ATOM 617 O O . LEU A 1 77 ? -1.669 -12.574 -6.131 1.00 97.38 77 LEU A O 1
ATOM 621 N N . LYS A 1 78 ? -1.939 -11.310 -7.971 1.00 97.50 78 LYS A N 1
ATOM 622 C CA . LYS A 1 78 ? -1.729 -12.415 -8.924 1.00 97.50 78 LYS A CA 1
ATOM 623 C C . LYS A 1 78 ? -0.338 -13.017 -8.773 1.00 97.50 78 LYS A C 1
ATOM 625 O O . LYS A 1 78 ? -0.221 -14.237 -8.712 1.00 97.50 78 LYS A O 1
ATOM 630 N N . HIS A 1 79 ? 0.686 -12.173 -8.682 1.00 96.12 79 HIS A N 1
ATOM 631 C CA . HIS A 1 79 ? 2.062 -12.609 -8.490 1.00 96.12 79 HIS A CA 1
ATOM 632 C C . HIS A 1 79 ? 2.246 -13.354 -7.156 1.00 96.12 79 HIS A C 1
ATOM 634 O O . HIS A 1 79 ? 2.889 -14.396 -7.110 1.00 96.12 79 HIS A O 1
ATOM 640 N N . ALA A 1 80 ? 1.594 -12.898 -6.083 1.00 94.44 80 ALA A N 1
ATOM 641 C CA . ALA A 1 80 ? 1.593 -13.596 -4.797 1.00 94.44 80 ALA A CA 1
ATOM 642 C C . ALA A 1 80 ? 0.825 -14.941 -4.804 1.00 94.44 80 ALA A C 1
ATOM 644 O O . ALA A 1 80 ? 0.779 -15.622 -3.779 1.00 94.44 80 ALA A O 1
ATOM 645 N N . GLY A 1 81 ? 0.248 -15.346 -5.941 1.00 94.94 81 GLY A N 1
ATOM 646 C CA . GLY A 1 81 ? -0.452 -16.619 -6.121 1.00 94.94 81 GLY A CA 1
ATOM 647 C C . GLY A 1 81 ? -1.958 -16.553 -5.871 1.00 94.94 81 GLY A C 1
ATOM 648 O O . GLY A 1 81 ? -2.629 -17.584 -5.911 1.00 94.94 81 GLY A O 1
ATOM 649 N N . TYR A 1 82 ? -2.519 -15.364 -5.636 1.00 96.44 82 TYR A N 1
ATOM 650 C CA . TYR A 1 82 ? -3.960 -15.208 -5.477 1.00 96.44 82 TYR A CA 1
ATOM 651 C C . TYR A 1 82 ? -4.692 -15.181 -6.826 1.00 96.44 82 TYR A C 1
ATOM 653 O O . TYR A 1 82 ? -4.129 -14.968 -7.906 1.00 96.44 82 TYR A O 1
ATOM 661 N N . ASP A 1 83 ? -6.012 -15.338 -6.755 1.00 96.31 83 ASP A N 1
ATOM 662 C CA . ASP A 1 83 ? -6.920 -15.124 -7.877 1.00 96.31 83 ASP A CA 1
ATOM 663 C C . ASP A 1 83 ? -7.957 -14.043 -7.527 1.00 96.31 83 ASP A C 1
ATOM 665 O O . ASP A 1 83 ? -9.061 -14.374 -7.093 1.00 96.31 83 ASP A O 1
ATOM 669 N N . PRO A 1 84 ? -7.604 -12.746 -7.650 1.00 97.19 84 PRO A N 1
ATOM 670 C CA . PRO A 1 84 ? -8.498 -11.644 -7.321 1.00 97.19 84 PRO A CA 1
ATOM 671 C C . PRO A 1 84 ? -9.746 -11.663 -8.191 1.00 97.19 84 PRO A C 1
ATOM 673 O O . PRO A 1 84 ? -9.665 -11.730 -9.419 1.00 97.19 84 PRO A O 1
ATOM 676 N N . LYS A 1 85 ? -10.900 -11.564 -7.538 1.00 95.69 85 LYS A N 1
ATOM 677 C CA . LYS A 1 85 ? -12.212 -11.421 -8.167 1.00 95.69 85 LYS A CA 1
ATOM 678 C C . LYS A 1 85 ? -12.832 -10.076 -7.798 1.00 95.69 85 LYS A C 1
ATOM 680 O O . LYS A 1 85 ? -12.602 -9.603 -6.684 1.00 95.69 85 LYS A O 1
ATOM 685 N N . PRO A 1 86 ? -13.643 -9.476 -8.683 1.00 93.38 86 PRO A N 1
ATOM 686 C CA . PRO A 1 86 ? -14.436 -8.314 -8.316 1.00 93.38 86 PRO A CA 1
ATOM 687 C C . PRO A 1 86 ? -15.565 -8.708 -7.362 1.00 93.38 86 PRO A C 1
ATOM 689 O O . PRO A 1 86 ? -15.979 -9.871 -7.290 1.00 93.38 86 PRO A O 1
ATOM 692 N N . SER A 1 87 ? -16.131 -7.713 -6.686 1.00 88.19 87 SER A N 1
ATOM 693 C CA . SER A 1 87 ? -17.402 -7.886 -5.987 1.00 88.19 87 SER A CA 1
ATOM 694 C C . SER A 1 87 ? -18.567 -8.101 -6.956 1.00 88.19 87 SER A C 1
ATOM 696 O O . SER A 1 87 ? -18.631 -7.516 -8.042 1.00 88.19 87 SER A O 1
ATOM 698 N N . HIS A 1 88 ? -19.521 -8.939 -6.550 1.00 81.06 88 HIS A N 1
ATOM 699 C CA . HIS A 1 88 ? -20.704 -9.240 -7.352 1.00 81.06 88 HIS A CA 1
ATOM 700 C C . HIS A 1 88 ? -21.526 -7.961 -7.600 1.00 81.06 88 HIS A C 1
ATOM 702 O O . HIS A 1 88 ? -21.755 -7.173 -6.687 1.00 81.06 88 HIS A O 1
ATOM 708 N N . ASN A 1 89 ? -21.982 -7.747 -8.839 1.00 78.12 89 ASN A N 1
ATOM 709 C CA . ASN A 1 89 ? -22.748 -6.563 -9.267 1.00 78.12 89 ASN A CA 1
ATOM 710 C C . ASN A 1 89 ? -22.054 -5.195 -9.080 1.00 78.12 89 ASN A C 1
ATOM 712 O O . ASN A 1 89 ? -22.722 -4.165 -9.167 1.00 78.12 89 ASN A O 1
ATOM 716 N N . GLY A 1 90 ? -20.738 -5.149 -8.844 1.00 80.25 90 GLY A N 1
ATOM 717 C CA . GLY A 1 90 ? -20.000 -3.886 -8.710 1.00 80.25 90 GLY A CA 1
ATOM 718 C C . GLY A 1 90 ? -20.296 -3.096 -7.427 1.00 80.25 90 GLY A C 1
ATOM 719 O O . GLY A 1 90 ? -19.964 -1.913 -7.360 1.00 80.25 90 GLY A O 1
ATOM 720 N N . TRP A 1 91 ? -20.913 -3.728 -6.421 1.00 90.31 91 TRP A N 1
ATOM 721 C CA . TRP A 1 91 ? -21.051 -3.193 -5.064 1.00 90.31 91 TRP A CA 1
ATOM 722 C C . TRP A 1 91 ? -20.299 -4.097 -4.090 1.00 90.31 91 TRP A C 1
ATOM 724 O O . TRP A 1 91 ? -20.609 -5.283 -3.986 1.00 90.31 91 TRP A O 1
ATOM 734 N N . GLY A 1 92 ? -19.296 -3.546 -3.408 1.00 93.19 92 GLY A N 1
ATOM 735 C CA . GLY A 1 92 ? -18.449 -4.271 -2.466 1.00 93.19 92 GLY A CA 1
ATOM 736 C C . GLY A 1 92 ? -16.968 -3.913 -2.596 1.00 93.19 92 GLY A C 1
ATOM 737 O O . GLY A 1 92 ? -16.635 -2.977 -3.322 1.00 93.19 92 GLY A O 1
ATOM 738 N N . PRO A 1 93 ? -16.097 -4.666 -1.902 1.00 96.06 93 PRO A N 1
ATOM 739 C CA . PRO A 1 93 ? -14.646 -4.504 -1.957 1.00 96.06 93 PRO A CA 1
ATOM 740 C C . PRO A 1 93 ? -14.086 -4.520 -3.381 1.00 96.06 93 PRO A C 1
ATOM 742 O O . PRO A 1 93 ? -14.595 -5.250 -4.241 1.00 96.06 93 PRO A O 1
ATOM 745 N N . ASP A 1 94 ? -13.000 -3.779 -3.603 1.00 96.44 94 ASP A N 1
ATOM 746 C CA . ASP A 1 94 ? -12.309 -3.725 -4.898 1.00 96.44 94 ASP A CA 1
ATOM 747 C C . ASP A 1 94 ? -11.811 -5.114 -5.334 1.00 96.44 94 ASP A C 1
ATOM 749 O O . ASP A 1 94 ? -11.960 -5.493 -6.497 1.00 96.44 94 ASP A O 1
ATOM 753 N N . PHE A 1 95 ? -11.288 -5.910 -4.392 1.00 97.44 95 PHE A N 1
ATOM 754 C CA . PHE A 1 95 ? -10.861 -7.285 -4.649 1.00 97.44 95 PHE A CA 1
ATOM 755 C C . PHE A 1 95 ? -11.325 -8.266 -3.578 1.00 97.44 95 PHE A C 1
ATOM 757 O O . PHE A 1 95 ? -11.284 -7.998 -2.377 1.00 97.44 95 PHE A O 1
ATOM 764 N N . LEU A 1 96 ? -11.687 -9.460 -4.035 1.00 96.94 96 LEU A N 1
ATOM 765 C CA . LEU A 1 96 ? -11.946 -10.637 -3.223 1.00 96.94 96 LEU A CA 1
ATOM 766 C C . LEU A 1 96 ? -10.904 -11.700 -3.574 1.00 96.94 96 LEU A C 1
ATOM 768 O O . LEU A 1 96 ? -10.791 -12.094 -4.734 1.00 96.94 96 LEU A O 1
ATOM 772 N N . VAL A 1 97 ? -10.161 -12.181 -2.582 1.00 96.81 97 VAL A N 1
ATOM 773 C CA . VAL A 1 97 ? -9.247 -13.325 -2.730 1.00 96.81 97 VAL A CA 1
ATOM 774 C C . VAL A 1 97 ? -9.585 -14.397 -1.698 1.00 96.81 97 VAL A C 1
ATOM 776 O O . VAL A 1 97 ? -10.290 -14.141 -0.719 1.00 96.81 97 VAL A O 1
ATOM 779 N N . GLN A 1 98 ? -9.106 -15.617 -1.923 1.00 94.62 98 GLN A N 1
ATOM 780 C CA . GLN A 1 98 ? -9.259 -16.722 -0.983 1.00 94.62 98 GLN A CA 1
ATOM 781 C C . GLN A 1 98 ? -7.901 -17.320 -0.641 1.00 94.62 98 GLN A C 1
ATOM 783 O O . GLN A 1 98 ? -7.066 -17.504 -1.523 1.00 94.62 98 GLN A O 1
ATOM 788 N N . GLN A 1 99 ? -7.714 -17.658 0.630 1.00 91.75 99 GLN A N 1
ATOM 789 C CA . GLN A 1 99 ? -6.585 -18.450 1.103 1.00 91.75 99 GLN A CA 1
ATOM 790 C C . GLN A 1 99 ? -7.038 -19.288 2.296 1.00 91.75 99 GLN A C 1
ATOM 792 O O . GLN A 1 99 ? -7.741 -18.794 3.178 1.00 91.75 99 GLN A O 1
ATOM 797 N N . ASP A 1 100 ? -6.683 -20.574 2.286 1.00 87.94 100 ASP A N 1
ATOM 798 C CA . ASP A 1 100 ? -7.010 -21.542 3.341 1.00 87.94 100 ASP A CA 1
ATOM 799 C C . ASP A 1 100 ? -8.508 -21.554 3.717 1.00 87.94 100 ASP A C 1
ATOM 801 O O . ASP A 1 100 ? -8.896 -21.593 4.884 1.00 87.94 100 ASP A O 1
ATOM 805 N N . GLY A 1 101 ? -9.379 -21.454 2.705 1.00 87.69 101 GLY A N 1
ATOM 806 C CA . GLY A 1 101 ? -10.837 -21.435 2.877 1.00 87.69 101 GLY A CA 1
ATOM 807 C C . GLY A 1 101 ? -11.405 -20.147 3.490 1.00 87.69 101 GLY A C 1
ATOM 808 O O . GLY A 1 101 ? -12.609 -20.070 3.733 1.00 87.69 101 GLY A O 1
ATOM 809 N N . LYS A 1 102 ? -10.574 -19.126 3.731 1.00 91.00 102 LYS A N 1
ATOM 810 C CA . LYS A 1 102 ? -11.000 -17.802 4.196 1.00 91.00 102 LYS A CA 1
ATOM 811 C C . LYS A 1 102 ? -11.079 -16.824 3.032 1.00 91.00 102 LYS A C 1
ATOM 813 O O . LYS A 1 102 ? -10.165 -16.736 2.215 1.00 91.00 102 LYS A O 1
ATOM 818 N N . LYS A 1 103 ? -12.176 -16.069 2.984 1.00 95.44 103 LYS A N 1
ATOM 819 C CA . LYS A 1 103 ? -12.366 -14.954 2.056 1.00 95.44 103 LYS A CA 1
ATOM 820 C C . LYS A 1 103 ? -11.721 -13.701 2.642 1.00 95.44 103 LYS A C 1
ATOM 822 O O . LYS A 1 103 ? -11.995 -13.328 3.784 1.00 95.44 103 LYS A O 1
ATOM 827 N N . ILE A 1 104 ? -10.865 -13.070 1.848 1.00 97.44 104 ILE A N 1
ATOM 828 C CA . ILE A 1 104 ? -10.180 -11.824 2.177 1.00 97.44 104 ILE A CA 1
ATOM 829 C C . ILE A 1 104 ? -10.708 -10.756 1.226 1.00 97.44 104 ILE A C 1
ATOM 831 O O . ILE A 1 104 ? -10.613 -10.880 0.003 1.00 97.44 104 ILE A O 1
ATOM 835 N N . CYS A 1 105 ? -11.286 -9.721 1.809 1.00 97.75 105 CYS A N 1
ATOM 836 C CA . CYS A 1 105 ? -11.827 -8.558 1.137 1.00 97.75 105 CYS A CA 1
ATOM 837 C C . CYS A 1 105 ? -10.790 -7.438 1.210 1.00 97.75 105 CYS A C 1
ATOM 839 O O . CYS A 1 105 ? -10.369 -7.067 2.306 1.00 97.75 105 CYS A O 1
ATOM 841 N N . LEU A 1 106 ? -10.380 -6.906 0.063 1.00 98.38 106 LEU A N 1
ATOM 842 C CA . LEU A 1 106 ? -9.458 -5.782 -0.025 1.00 98.38 106 LEU A CA 1
ATOM 843 C C . LEU A 1 106 ? -10.178 -4.583 -0.633 1.00 98.38 106 LEU A C 1
ATOM 845 O O . LEU A 1 106 ? -10.720 -4.666 -1.733 1.00 98.38 106 LEU A O 1
ATOM 849 N N . GLU A 1 107 ? -10.144 -3.465 0.079 1.00 98.12 107 GLU A N 1
ATOM 850 C CA . GLU A 1 107 ? -10.663 -2.179 -0.379 1.00 98.12 107 GLU A CA 1
ATOM 851 C C . GLU A 1 107 ? -9.490 -1.200 -0.428 1.00 98.12 107 GLU A C 1
ATOM 853 O O . GLU A 1 107 ? -8.868 -0.888 0.591 1.00 98.12 107 GLU A O 1
ATOM 858 N N . LEU A 1 108 ? -9.174 -0.738 -1.631 1.00 98.00 108 LEU A N 1
ATOM 859 C CA . LEU A 1 108 ? -8.081 0.163 -1.929 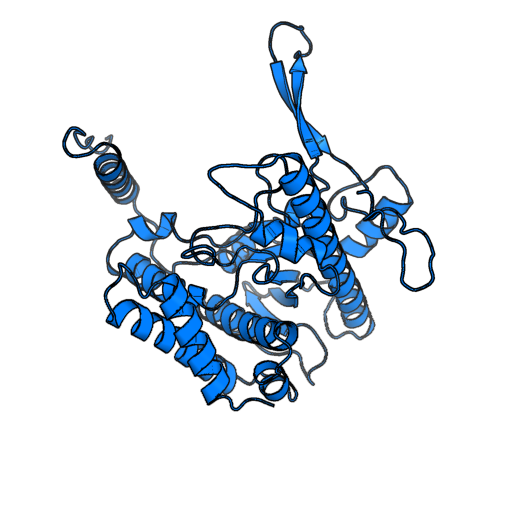1.00 98.00 108 LEU A CA 1
ATOM 860 C C . LEU A 1 108 ? -8.521 1.624 -1.795 1.00 98.00 108 LEU A C 1
ATOM 862 O O . LEU A 1 108 ? -9.591 2.052 -2.243 1.00 98.00 108 LEU A O 1
ATOM 866 N N . ILE A 1 109 ? -7.636 2.441 -1.238 1.00 97.75 109 ILE A N 1
ATOM 867 C CA . ILE A 1 109 ? -7.738 3.896 -1.268 1.00 97.75 109 ILE A CA 1
ATOM 868 C C . ILE A 1 109 ? -6.395 4.531 -1.581 1.00 97.75 109 ILE A C 1
ATOM 870 O O . ILE A 1 109 ? -5.385 4.185 -0.981 1.00 97.75 109 ILE A O 1
ATOM 874 N N . THR A 1 110 ? -6.397 5.504 -2.485 1.00 96.69 110 THR A N 1
ATOM 875 C CA . THR A 1 110 ? -5.234 6.333 -2.813 1.00 96.69 110 THR A CA 1
ATOM 876 C C . THR A 1 110 ? -5.484 7.751 -2.300 1.00 96.69 110 THR A C 1
ATOM 878 O O . THR A 1 110 ? -5.970 8.600 -3.058 1.00 96.69 110 THR A O 1
ATOM 881 N N . PRO A 1 111 ? -5.255 8.035 -1.001 1.00 94.25 111 PRO A N 1
ATOM 882 C CA . PRO A 1 111 ? -5.461 9.370 -0.459 1.00 94.25 111 PRO A CA 1
ATOM 883 C C . PRO A 1 111 ? -4.615 10.392 -1.211 1.00 94.25 111 PRO A C 1
ATOM 885 O O . PRO A 1 111 ? -3.420 10.205 -1.404 1.00 94.25 111 PRO A O 1
ATOM 888 N N . SER A 1 112 ? -5.235 11.500 -1.607 1.00 90.38 112 SER A N 1
ATOM 889 C CA . SER A 1 112 ? -4.532 12.617 -2.236 1.00 90.38 112 SER A CA 1
ATOM 890 C C . SER A 1 112 ? -4.274 13.744 -1.244 1.00 90.38 112 SER A C 1
ATOM 892 O O . SER A 1 112 ? -4.903 13.842 -0.184 1.00 90.38 112 SER A O 1
ATOM 894 N N . THR A 1 113 ? -3.403 14.674 -1.631 1.00 85.50 113 THR A N 1
ATOM 895 C CA . THR A 1 113 ? -3.236 15.943 -0.911 1.00 85.50 113 THR A CA 1
ATOM 896 C C . THR A 1 113 ? -4.501 16.810 -0.961 1.00 85.50 113 THR A C 1
ATOM 898 O O . THR A 1 113 ? -4.681 17.695 -0.118 1.00 85.50 113 THR A O 1
ATOM 901 N N . GLY A 1 114 ? -5.439 16.500 -1.865 1.00 81.81 114 GLY A N 1
ATOM 902 C CA . GLY A 1 114 ? -6.747 17.134 -1.979 1.00 81.81 114 GLY A CA 1
ATOM 903 C C . GLY A 1 114 ? -6.638 18.634 -2.245 1.00 81.81 114 GLY A C 1
ATOM 904 O O . GLY A 1 114 ? -5.911 19.075 -3.128 1.00 81.81 114 GLY A O 1
ATOM 905 N N . ASP A 1 115 ? -7.365 19.421 -1.455 1.00 77.44 115 ASP A N 1
ATOM 906 C CA . ASP A 1 115 ? -7.316 20.888 -1.460 1.00 77.44 115 ASP A CA 1
ATOM 907 C C . ASP A 1 115 ? -6.191 21.476 -0.588 1.00 77.44 115 ASP A C 1
ATOM 909 O O . ASP A 1 115 ? -6.061 22.695 -0.472 1.00 77.44 115 ASP A O 1
ATOM 913 N N . ASP A 1 116 ? -5.367 20.629 0.037 1.00 81.31 116 ASP A N 1
ATOM 914 C CA . ASP A 1 116 ? -4.297 21.073 0.924 1.00 81.31 116 ASP A CA 1
ATOM 915 C C . ASP A 1 116 ? -3.035 21.416 0.124 1.00 81.31 116 ASP A C 1
ATOM 917 O O . ASP A 1 116 ? -2.078 20.646 0.024 1.00 81.31 116 ASP A O 1
ATOM 921 N N . LEU A 1 117 ? -3.038 22.621 -0.450 1.00 80.88 117 LEU A N 1
ATOM 922 C CA . LEU A 1 117 ? -1.902 23.161 -1.201 1.00 80.88 117 LEU A CA 1
ATOM 923 C C . LEU A 1 117 ? -0.624 23.269 -0.354 1.00 80.88 117 LEU A C 1
ATOM 925 O O . LEU A 1 117 ? 0.472 23.357 -0.913 1.00 80.88 117 LEU A O 1
ATOM 929 N N . LYS A 1 118 ? -0.740 23.281 0.982 1.00 86.19 118 LYS A N 1
ATOM 930 C CA . LYS A 1 118 ? 0.410 23.362 1.883 1.00 86.19 118 LYS A CA 1
ATOM 931 C C . LYS A 1 118 ? 1.201 22.058 1.867 1.00 86.19 118 LYS A C 1
ATOM 933 O O . LYS A 1 118 ? 2.423 22.145 1.828 1.00 86.19 118 LYS A O 1
ATOM 938 N N . ILE A 1 119 ? 0.551 20.892 1.782 1.00 85.25 119 ILE A N 1
ATOM 939 C CA . ILE A 1 119 ? 1.246 19.599 1.631 1.00 85.25 119 ILE A CA 1
ATOM 940 C C . ILE A 1 119 ? 2.147 19.610 0.388 1.00 85.25 119 ILE A C 1
ATOM 942 O O . ILE A 1 119 ? 3.333 19.309 0.488 1.00 85.25 119 ILE A O 1
ATOM 946 N N . ASN A 1 120 ? 1.621 20.043 -0.763 1.00 79.81 120 ASN A N 1
ATOM 947 C CA . ASN A 1 120 ? 2.400 20.101 -2.007 1.00 79.81 120 ASN A CA 1
ATOM 948 C C . ASN A 1 120 ? 3.621 21.024 -1.867 1.00 79.81 120 ASN A C 1
ATOM 950 O O . ASN A 1 120 ? 4.724 20.661 -2.264 1.00 79.81 120 ASN A O 1
ATOM 954 N N . ARG A 1 121 ? 3.445 22.200 -1.246 1.00 83.75 121 ARG A N 1
ATOM 955 C CA . ARG A 1 121 ? 4.556 23.128 -0.973 1.00 83.75 121 ARG A CA 1
ATOM 956 C C . ARG A 1 121 ? 5.589 22.520 -0.029 1.00 83.75 121 ARG A C 1
ATOM 958 O O . ARG A 1 121 ? 6.780 22.696 -0.258 1.00 83.75 121 ARG A O 1
ATOM 965 N N . LEU A 1 122 ? 5.138 21.820 1.013 1.00 84.56 122 LEU A N 1
ATOM 966 C CA . LEU A 1 122 ? 6.009 21.165 1.983 1.00 84.56 122 LEU A CA 1
ATOM 967 C C . LEU A 1 122 ? 6.848 20.071 1.312 1.00 84.56 122 LEU A C 1
ATOM 969 O O . LEU A 1 122 ? 8.063 20.089 1.491 1.00 84.56 122 LEU A O 1
ATOM 973 N N . PHE A 1 123 ? 6.248 19.224 0.465 1.00 79.19 123 PHE A N 1
ATOM 974 C CA . PHE A 1 123 ? 6.990 18.251 -0.347 1.00 79.19 123 PHE A CA 1
ATOM 975 C C . PHE A 1 123 ? 8.035 18.922 -1.242 1.00 79.19 123 PHE A C 1
ATOM 977 O O . PHE A 1 123 ? 9.196 18.530 -1.209 1.00 79.19 123 PHE A O 1
ATOM 984 N N . SER A 1 124 ? 7.666 19.966 -1.994 1.00 75.81 124 SER A N 1
ATOM 985 C CA . SER A 1 124 ? 8.615 20.665 -2.878 1.00 75.81 124 SER A CA 1
ATOM 986 C C . SER A 1 124 ? 9.733 21.391 -2.124 1.00 75.81 124 SER A C 1
ATOM 988 O O . SER A 1 124 ? 10.819 21.576 -2.661 1.00 75.81 124 SER A O 1
ATOM 990 N N . SER A 1 125 ? 9.471 21.823 -0.889 1.00 75.69 125 SER A N 1
ATOM 991 C CA . SER A 1 125 ? 10.464 22.478 -0.030 1.00 75.69 125 SER A CA 1
ATOM 992 C C . SER A 1 125 ? 11.338 21.500 0.753 1.00 75.69 125 SER A C 1
ATOM 994 O O . SER A 1 125 ? 12.309 21.924 1.381 1.00 75.69 125 SER A O 1
ATOM 996 N N . HIS A 1 126 ? 10.991 20.210 0.757 1.00 70.31 126 HIS A N 1
ATOM 997 C CA . HIS A 1 126 ? 11.726 19.206 1.504 1.00 70.31 126 HIS A CA 1
ATOM 998 C C . HIS A 1 126 ? 13.067 18.943 0.819 1.00 70.31 126 HIS A C 1
ATOM 1000 O O . HIS A 1 126 ? 13.138 18.292 -0.220 1.00 70.31 126 HIS A O 1
ATOM 1006 N N . LYS A 1 127 ? 14.142 19.472 1.406 1.00 70.69 127 LYS A N 1
ATOM 1007 C CA . LYS A 1 127 ? 15.515 19.222 0.975 1.00 70.69 127 LYS A CA 1
ATOM 1008 C C . LYS A 1 127 ? 16.140 18.178 1.901 1.00 70.69 127 LYS A C 1
ATOM 1010 O O . LYS A 1 127 ? 16.424 18.515 3.049 1.00 70.69 127 LYS A O 1
ATOM 1015 N N . PRO A 1 128 ? 16.410 16.944 1.438 1.00 68.56 128 PRO A N 1
ATOM 1016 C CA . PRO A 1 128 ? 17.003 15.909 2.288 1.00 68.56 128 PRO A CA 1
ATOM 1017 C C . PRO A 1 128 ? 18.351 16.318 2.900 1.00 68.56 128 PRO A C 1
ATOM 1019 O O . PRO A 1 128 ? 18.651 15.953 4.030 1.00 68.56 128 PRO A O 1
ATOM 1022 N N . LEU A 1 129 ? 19.138 17.116 2.169 1.00 73.94 129 LEU A N 1
ATOM 1023 C CA . LEU A 1 129 ? 20.441 17.622 2.619 1.00 73.94 129 LEU A CA 1
ATOM 1024 C C . LEU A 1 129 ? 20.343 18.853 3.539 1.00 73.94 129 LEU A C 1
ATOM 1026 O O . LEU A 1 129 ? 21.309 19.192 4.212 1.00 73.94 129 LEU A O 1
ATOM 1030 N N . GLU A 1 130 ? 19.184 19.514 3.584 1.00 78.50 130 GLU A N 1
ATOM 1031 C CA . GLU A 1 130 ? 18.918 20.703 4.405 1.00 78.50 130 GLU A CA 1
ATOM 1032 C C . GLU A 1 130 ? 17.548 20.547 5.095 1.00 78.50 130 GLU A C 1
ATOM 1034 O O . GLU A 1 130 ? 16.595 21.271 4.778 1.00 78.50 130 GLU A O 1
ATOM 1039 N N . PRO A 1 131 ? 17.389 19.561 5.999 1.00 76.75 131 PRO A N 1
ATOM 1040 C CA . PRO A 1 131 ? 16.088 19.259 6.571 1.00 76.75 131 PRO A CA 1
ATOM 1041 C C . PRO A 1 131 ? 15.609 20.411 7.464 1.00 76.75 131 PRO A C 1
ATOM 1043 O O . PRO A 1 131 ? 16.326 20.875 8.347 1.00 76.75 131 PRO A O 1
ATOM 1046 N N . CYS A 1 132 ? 14.359 20.841 7.277 1.00 82.69 132 CYS A N 1
ATOM 1047 C CA . CYS A 1 132 ? 13.677 21.762 8.186 1.00 82.69 132 CYS A CA 1
ATOM 1048 C C . CYS A 1 132 ? 12.757 20.964 9.127 1.00 82.69 132 CYS A C 1
ATOM 1050 O O . CYS A 1 132 ? 11.716 20.475 8.671 1.00 82.69 132 CYS A O 1
ATOM 1052 N N . PRO A 1 133 ? 13.081 20.838 10.431 1.00 81.06 133 PRO A N 1
ATOM 1053 C CA . PRO A 1 133 ? 12.298 20.022 11.360 1.00 81.06 133 PRO A CA 1
ATOM 1054 C C . PRO A 1 133 ? 10.831 20.449 11.454 1.00 81.06 133 PRO A C 1
ATOM 1056 O O . PRO A 1 133 ? 9.943 19.605 11.416 1.00 81.06 133 PRO A O 1
ATOM 1059 N N . HIS A 1 134 ? 10.562 21.757 11.500 1.00 83.38 134 HIS A N 1
ATOM 1060 C CA . HIS A 1 134 ? 9.197 22.288 11.574 1.00 83.38 134 HIS A CA 1
ATOM 1061 C C . HIS A 1 134 ? 8.371 21.928 10.332 1.00 83.38 134 HIS A C 1
ATOM 1063 O O . HIS A 1 134 ? 7.235 21.479 10.458 1.00 83.38 134 HIS A O 1
ATOM 1069 N N . ALA A 1 135 ? 8.956 22.064 9.138 1.00 83.81 135 ALA A N 1
ATOM 1070 C CA . ALA A 1 135 ? 8.292 21.687 7.893 1.00 83.81 135 ALA A CA 1
ATOM 1071 C C . ALA A 1 135 ? 8.039 20.173 7.820 1.00 83.81 135 ALA A C 1
ATOM 1073 O O . ALA A 1 135 ? 6.979 19.753 7.364 1.00 83.81 135 ALA A O 1
ATOM 1074 N N . ALA A 1 136 ? 8.979 19.354 8.302 1.00 80.38 136 ALA A N 1
ATOM 1075 C CA . ALA A 1 136 ? 8.818 17.903 8.356 1.00 80.38 136 ALA A CA 1
ATOM 1076 C C . ALA A 1 136 ? 7.710 17.476 9.336 1.00 80.38 136 ALA A C 1
ATOM 1078 O O . ALA A 1 136 ? 6.910 16.605 9.006 1.00 80.38 136 ALA A O 1
ATOM 1079 N N . ILE A 1 137 ? 7.625 18.104 10.515 1.00 81.94 137 ILE A N 1
ATOM 1080 C CA . ILE A 1 137 ? 6.546 17.856 11.487 1.00 81.94 137 ILE A CA 1
ATOM 1081 C C . ILE A 1 137 ? 5.189 18.226 10.881 1.00 81.94 137 ILE A C 1
ATOM 1083 O O . ILE A 1 137 ? 4.263 17.417 10.922 1.00 81.94 137 ILE A O 1
ATOM 1087 N N . GLU A 1 138 ? 5.084 19.412 10.271 1.00 86.75 138 GLU A N 1
ATOM 1088 C CA . GLU A 1 138 ? 3.841 19.865 9.641 1.00 86.75 138 GLU A CA 1
ATOM 1089 C C . GLU A 1 138 ? 3.418 18.930 8.496 1.00 86.75 138 GLU A C 1
ATOM 1091 O O . GLU A 1 138 ? 2.251 18.544 8.409 1.00 86.75 138 GLU A O 1
ATOM 1096 N N . LEU A 1 139 ? 4.366 18.524 7.643 1.00 85.75 139 LEU A N 1
ATOM 1097 C CA . LEU A 1 139 ? 4.118 17.585 6.551 1.00 85.75 139 LEU A CA 1
ATOM 1098 C C . LEU A 1 139 ? 3.587 16.258 7.091 1.00 85.75 139 LEU A C 1
ATOM 1100 O O . LEU A 1 139 ? 2.520 15.820 6.671 1.00 85.75 139 LEU A O 1
ATOM 1104 N N . ARG A 1 140 ? 4.272 15.663 8.073 1.00 84.25 140 ARG A N 1
ATOM 1105 C CA . ARG A 1 140 ? 3.856 14.397 8.694 1.00 84.25 140 ARG A CA 1
ATOM 1106 C C . ARG A 1 140 ? 2.466 14.482 9.307 1.00 84.25 140 ARG A C 1
ATOM 1108 O O . ARG A 1 140 ? 1.665 13.582 9.086 1.00 84.25 140 ARG A O 1
ATOM 1115 N N . GLN A 1 141 ? 2.153 15.554 10.038 1.00 86.81 141 GLN A N 1
ATOM 1116 C CA . GLN A 1 141 ? 0.829 15.723 10.639 1.00 86.81 141 GLN A CA 1
ATOM 1117 C C . GLN A 1 141 ? -0.262 15.824 9.568 1.00 86.81 141 GLN A C 1
ATOM 1119 O O . GLN A 1 141 ? -1.284 15.144 9.660 1.00 86.81 141 GLN A O 1
ATOM 1124 N N . ARG A 1 142 ? -0.047 16.622 8.516 1.00 90.00 142 ARG A N 1
ATOM 1125 C CA . ARG A 1 142 ? -1.019 16.754 7.420 1.00 90.00 142 ARG A CA 1
ATOM 1126 C C . ARG A 1 142 ? -1.196 15.447 6.648 1.00 90.00 142 ARG A C 1
ATOM 1128 O O . ARG A 1 142 ? -2.327 15.080 6.335 1.00 90.00 142 ARG A O 1
ATOM 1135 N N . THR A 1 143 ? -0.112 14.724 6.377 1.00 89.38 143 THR A N 1
ATOM 1136 C CA . THR A 1 143 ? -0.161 13.423 5.701 1.00 89.38 143 THR A CA 1
ATOM 1137 C C . THR A 1 143 ? -0.850 12.367 6.570 1.00 89.38 143 THR A C 1
ATOM 1139 O O . THR A 1 143 ? -1.694 11.623 6.071 1.00 89.38 143 THR A O 1
ATOM 1142 N N . LEU A 1 144 ? -0.599 12.363 7.885 1.00 90.38 144 LEU A N 1
ATOM 1143 C CA . LEU A 1 144 ? -1.306 11.510 8.842 1.00 90.38 144 LEU A CA 1
ATOM 1144 C C . LEU A 1 144 ? -2.816 11.785 8.838 1.00 90.38 144 LEU A C 1
ATOM 1146 O O . LEU A 1 144 ? -3.602 10.846 8.808 1.00 90.38 144 LEU A O 1
ATOM 1150 N N . LEU A 1 145 ? -3.241 13.052 8.791 1.00 92.19 145 LEU A N 1
ATOM 1151 C CA . LEU A 1 145 ? -4.664 13.404 8.695 1.00 92.19 145 LEU A CA 1
ATOM 1152 C C . LEU A 1 145 ? -5.314 12.931 7.381 1.00 92.19 145 LEU A C 1
ATOM 1154 O O . LEU A 1 145 ? -6.510 12.642 7.353 1.00 92.19 145 LEU A O 1
ATOM 1158 N N . ARG A 1 146 ? -4.551 12.837 6.280 1.00 93.00 146 ARG A N 1
ATOM 1159 C CA . ARG A 1 146 ? -5.035 12.232 5.024 1.00 93.00 146 ARG A CA 1
ATOM 1160 C C . ARG A 1 146 ? -5.164 10.713 5.144 1.00 93.00 146 ARG A C 1
ATOM 1162 O O . ARG A 1 146 ? -6.157 10.164 4.676 1.00 93.00 146 ARG A O 1
ATOM 1169 N N . MET A 1 147 ? -4.210 10.065 5.810 1.00 92.88 147 MET A N 1
ATOM 1170 C CA . MET A 1 147 ? -4.240 8.631 6.108 1.00 92.88 147 MET A CA 1
ATOM 1171 C C . MET A 1 147 ? -5.446 8.261 6.987 1.00 92.88 147 MET A C 1
ATOM 1173 O O . MET A 1 147 ? -6.222 7.376 6.631 1.00 92.88 147 MET A O 1
ATOM 1177 N N . THR A 1 148 ? -5.663 8.974 8.097 1.00 94.62 148 THR A N 1
ATOM 1178 C CA . THR A 1 148 ? -6.786 8.712 9.015 1.00 94.62 148 THR A CA 1
ATOM 1179 C C . THR A 1 148 ? -8.138 8.943 8.348 1.00 94.62 148 THR A C 1
ATOM 1181 O O . THR A 1 148 ? -9.041 8.123 8.503 1.00 94.62 148 THR A O 1
ATOM 1184 N N . ALA A 1 149 ? -8.277 10.008 7.549 1.00 94.56 149 ALA A N 1
ATOM 1185 C CA . ALA A 1 149 ? -9.500 10.271 6.793 1.00 94.56 149 ALA A CA 1
ATOM 1186 C C . ALA A 1 149 ? -9.805 9.160 5.775 1.00 94.56 149 ALA A C 1
ATOM 1188 O O . ALA A 1 149 ? -10.957 8.753 5.644 1.00 94.56 149 ALA A O 1
ATOM 1189 N N . ALA A 1 150 ? -8.781 8.642 5.091 1.00 95.81 150 ALA A N 1
ATOM 1190 C CA . ALA A 1 150 ? -8.930 7.549 4.135 1.00 95.81 150 ALA A CA 1
ATOM 1191 C C . ALA A 1 150 ? -9.367 6.240 4.810 1.00 95.81 150 ALA A C 1
ATOM 1193 O O . ALA A 1 150 ? -10.294 5.579 4.343 1.00 95.81 150 ALA A O 1
ATOM 1194 N N . ILE A 1 151 ? -8.753 5.894 5.945 1.00 97.44 151 ILE A N 1
ATOM 1195 C CA . ILE A 1 151 ? -9.144 4.718 6.733 1.00 97.44 151 ILE A CA 1
ATOM 1196 C C . ILE A 1 151 ? -10.583 4.870 7.245 1.00 97.44 151 ILE A C 1
ATOM 1198 O O . ILE A 1 151 ? -11.371 3.934 7.131 1.00 97.44 151 ILE A O 1
ATOM 1202 N N . ALA A 1 152 ? -10.959 6.052 7.747 1.00 96.38 152 ALA A N 1
ATOM 1203 C CA . ALA A 1 152 ? -12.315 6.324 8.222 1.00 96.38 152 ALA A CA 1
ATOM 1204 C C . ALA A 1 152 ? -13.370 6.229 7.102 1.00 96.38 152 ALA A C 1
ATOM 1206 O O . ALA A 1 152 ? -14.453 5.689 7.326 1.00 96.38 152 ALA A O 1
ATOM 1207 N N . GLU A 1 153 ? -13.056 6.703 5.890 1.00 96.38 153 GLU A N 1
ATOM 1208 C CA . GLU A 1 153 ? -13.930 6.553 4.719 1.00 96.38 153 GLU A CA 1
ATOM 1209 C C . GLU A 1 153 ? -14.187 5.073 4.406 1.00 96.38 153 GLU A C 1
ATOM 1211 O O . GLU A 1 153 ? -15.334 4.659 4.224 1.00 96.38 153 GLU A O 1
ATOM 1216 N N . LYS A 1 154 ? -13.127 4.256 4.376 1.00 97.44 154 LYS A N 1
ATOM 1217 C CA . LYS A 1 154 ? -13.254 2.829 4.055 1.00 97.44 154 LYS A CA 1
ATOM 1218 C C . LYS A 1 154 ? -13.865 2.008 5.185 1.00 97.44 154 LYS A C 1
ATOM 1220 O O . LYS A 1 154 ? -14.584 1.056 4.897 1.00 97.44 154 LYS A O 1
ATOM 1225 N N . LEU A 1 155 ? -13.676 2.407 6.444 1.00 97.31 155 LEU A N 1
ATOM 1226 C CA . LEU A 1 155 ? -14.436 1.857 7.568 1.00 97.31 155 LEU A CA 1
ATOM 1227 C C . LEU A 1 155 ? -15.943 2.029 7.336 1.00 97.31 155 LEU A C 1
ATOM 1229 O O . LEU A 1 155 ? -16.679 1.048 7.381 1.00 97.31 155 LEU A O 1
ATOM 1233 N N . GLY A 1 156 ? -16.384 3.248 7.007 1.00 97.12 156 GLY A N 1
ATOM 1234 C CA . GLY A 1 156 ? -17.797 3.520 6.723 1.00 97.12 156 GLY A CA 1
ATOM 1235 C C . GLY A 1 156 ? -18.342 2.700 5.549 1.00 97.12 156 GLY A C 1
ATOM 1236 O O . GLY A 1 156 ? -19.476 2.227 5.594 1.00 97.12 156 GLY A O 1
ATOM 1237 N N . LYS A 1 157 ? -17.526 2.463 4.513 1.00 96.38 157 LYS A N 1
ATOM 1238 C CA . LYS A 1 157 ? -17.899 1.556 3.418 1.00 96.38 157 LYS A CA 1
ATOM 1239 C C . LYS A 1 157 ? -18.048 0.106 3.872 1.00 96.38 157 LYS A C 1
ATOM 1241 O O . LYS A 1 157 ? -19.034 -0.524 3.508 1.00 96.38 157 LYS A O 1
ATOM 1246 N N . TYR A 1 158 ? -17.111 -0.419 4.662 1.00 96.88 158 TYR A N 1
ATOM 1247 C CA . TYR A 1 158 ? -17.202 -1.788 5.173 1.00 96.88 158 TYR A CA 1
ATOM 1248 C C . TYR A 1 158 ? -18.416 -1.990 6.081 1.00 96.88 158 TYR A C 1
ATOM 1250 O O . TYR A 1 158 ? -19.072 -3.024 5.983 1.00 96.88 158 TYR A O 1
ATOM 1258 N N . GLU A 1 159 ? -18.760 -1.001 6.909 1.00 95.81 159 GLU A N 1
ATOM 1259 C CA . GLU A 1 159 ? -20.007 -1.011 7.683 1.00 95.81 159 GLU A CA 1
ATOM 1260 C C . GLU A 1 159 ? -21.236 -1.099 6.760 1.00 95.81 159 GLU A C 1
ATOM 1262 O O . GLU A 1 159 ? -22.135 -1.903 7.010 1.00 95.81 159 GLU A O 1
ATOM 1267 N N . GLY A 1 160 ? -21.244 -0.347 5.653 1.00 95.94 160 GLY A N 1
ATOM 1268 C CA . GLY A 1 160 ? -22.274 -0.451 4.615 1.00 95.94 160 GLY A CA 1
ATOM 1269 C C . GLY A 1 160 ? -22.327 -1.836 3.963 1.00 95.94 160 GLY A C 1
ATOM 1270 O O . GLY A 1 160 ? -23.386 -2.453 3.909 1.00 95.94 160 GLY A O 1
ATOM 1271 N N . TYR A 1 161 ? -21.181 -2.378 3.541 1.00 95.88 161 TYR A N 1
ATOM 1272 C CA . TYR A 1 161 ? -21.100 -3.711 2.934 1.00 95.88 161 TYR A CA 1
ATOM 1273 C C . TYR A 1 161 ? -21.576 -4.822 3.881 1.00 95.88 161 TYR A C 1
ATOM 1275 O O . TYR A 1 161 ? -22.199 -5.781 3.427 1.00 95.88 161 TYR A O 1
ATOM 1283 N N . LEU A 1 162 ? -21.288 -4.706 5.183 1.00 95.06 162 LEU A N 1
ATOM 1284 C CA . LEU A 1 162 ? -21.775 -5.628 6.213 1.00 95.06 162 LEU A CA 1
ATOM 1285 C C . LEU A 1 162 ? -23.293 -5.514 6.386 1.00 95.06 162 LEU A C 1
ATOM 1287 O O . LEU A 1 162 ? -23.976 -6.534 6.436 1.00 95.06 162 LEU A O 1
ATOM 1291 N N . SER A 1 163 ? -23.819 -4.286 6.441 1.00 95.44 163 SER A N 1
ATOM 1292 C CA . SER A 1 163 ? -25.261 -4.027 6.538 1.00 95.44 163 SER A CA 1
ATOM 1293 C C . SER A 1 163 ? -26.030 -4.595 5.341 1.00 95.44 163 SER A C 1
ATOM 1295 O O . SER A 1 163 ? -27.119 -5.139 5.506 1.00 95.44 163 SER A O 1
ATOM 1297 N N . ASP A 1 164 ? -25.446 -4.509 4.146 1.00 94.38 164 ASP A N 1
ATOM 1298 C CA . ASP A 1 164 ? -26.052 -4.983 2.899 1.00 94.38 164 ASP A CA 1
ATOM 1299 C C . ASP A 1 164 ? -25.818 -6.485 2.640 1.00 94.38 164 ASP A C 1
ATOM 1301 O O . ASP A 1 164 ? -26.299 -7.025 1.642 1.00 94.38 164 ASP A O 1
ATOM 1305 N N . GLY A 1 165 ? -25.063 -7.177 3.503 1.00 93.31 165 GLY A N 1
ATOM 1306 C CA . GLY A 1 165 ? -24.739 -8.601 3.353 1.00 93.31 165 GLY A CA 1
ATOM 1307 C C . GLY A 1 165 ? -23.771 -8.926 2.206 1.00 93.31 165 GLY A C 1
ATOM 1308 O O . GLY A 1 165 ? -23.677 -10.079 1.786 1.00 93.31 165 GLY A O 1
ATOM 1309 N N . VAL A 1 166 ? -23.045 -7.930 1.690 1.00 93.50 166 VAL A N 1
ATOM 1310 C CA . VAL A 1 166 ? -22.036 -8.084 0.623 1.00 93.50 166 VAL A CA 1
ATOM 1311 C C . VAL A 1 166 ? -20.775 -8.777 1.146 1.00 93.50 166 VAL A C 1
ATOM 1313 O O . VAL A 1 166 ? -20.156 -9.601 0.461 1.00 93.50 166 VAL A O 1
ATOM 1316 N N . VAL A 1 167 ? -20.394 -8.448 2.380 1.00 94.00 167 VAL A N 1
ATOM 1317 C CA . VAL A 1 167 ? -19.331 -9.126 3.129 1.00 94.00 167 VAL A CA 1
ATOM 1318 C C . VAL A 1 167 ? -19.913 -9.717 4.407 1.00 94.00 167 VAL A C 1
ATOM 1320 O O . VAL A 1 167 ? -20.860 -9.182 4.981 1.00 94.00 167 VAL A O 1
ATOM 1323 N N . SER A 1 168 ? -19.361 -10.846 4.840 1.00 92.69 168 SER A N 1
ATOM 1324 C CA . SER A 1 168 ? -19.766 -11.524 6.072 1.00 92.69 168 SER A CA 1
ATOM 1325 C C . SER A 1 168 ? -18.954 -11.025 7.263 1.00 92.69 168 SER A C 1
ATOM 1327 O O . SER A 1 168 ? -17.786 -10.667 7.126 1.00 92.69 168 SER A O 1
ATOM 1329 N N . SER A 1 169 ? -19.519 -11.120 8.468 1.00 91.31 169 SER A N 1
ATOM 1330 C CA . SER A 1 169 ? -18.782 -10.910 9.721 1.00 91.31 169 SER A CA 1
ATOM 1331 C C . SER A 1 169 ? -17.703 -11.964 9.988 1.00 91.31 169 SER A C 1
ATOM 1333 O O . SER A 1 169 ? -17.051 -11.884 11.020 1.00 91.31 169 SER A O 1
ATOM 1335 N N . GLN A 1 170 ? -17.532 -12.957 9.108 1.00 92.50 170 GLN A N 1
ATOM 1336 C CA . GLN A 1 170 ? -16.450 -13.953 9.118 1.00 92.50 170 GLN A CA 1
ATOM 1337 C C . GLN A 1 170 ? -15.369 -13.681 8.055 1.00 92.50 170 GLN A C 1
ATOM 1339 O O . GLN A 1 170 ? -14.352 -14.383 8.027 1.00 92.50 170 GLN A O 1
ATOM 1344 N N . ASP A 1 171 ? -15.595 -12.702 7.172 1.00 95.62 171 ASP A N 1
ATOM 1345 C CA . ASP A 1 171 ? -14.631 -12.307 6.147 1.00 95.62 171 ASP A CA 1
ATOM 1346 C C . ASP A 1 171 ? -13.483 -11.514 6.796 1.00 95.62 171 ASP A C 1
ATOM 1348 O O . ASP A 1 171 ? -13.663 -10.788 7.780 1.00 95.62 171 ASP A O 1
ATOM 1352 N N . VAL A 1 172 ? -12.282 -11.654 6.237 1.00 97.50 172 VAL A N 1
ATOM 1353 C CA . VAL A 1 172 ? -11.119 -10.841 6.611 1.00 97.50 172 VAL A CA 1
ATOM 1354 C C . VAL A 1 172 ? -11.192 -9.536 5.824 1.00 97.50 172 VAL A C 1
ATOM 1356 O O . VAL A 1 172 ? -11.183 -9.573 4.595 1.00 97.50 172 VAL A O 1
ATOM 1359 N N . LEU A 1 173 ? -11.258 -8.390 6.502 1.00 98.00 173 LEU A N 1
ATOM 1360 C CA . LEU A 1 173 ? -11.420 -7.082 5.856 1.00 98.00 173 LEU A CA 1
ATOM 1361 C C . LEU A 1 173 ? -10.113 -6.289 5.931 1.00 98.00 173 LEU A C 1
ATOM 1363 O O . LEU A 1 173 ? -9.664 -5.906 7.012 1.00 98.00 173 LEU A O 1
ATOM 1367 N N . VAL A 1 174 ? -9.496 -6.033 4.781 1.00 98.50 174 VAL A N 1
ATOM 1368 C CA . VAL A 1 174 ? -8.232 -5.298 4.670 1.00 98.50 174 VAL A CA 1
ATOM 1369 C C . VAL A 1 174 ? -8.481 -3.977 3.958 1.00 98.50 174 VAL A C 1
ATOM 1371 O O . VAL A 1 174 ? -9.075 -3.937 2.878 1.00 98.50 174 VAL A O 1
ATOM 1374 N N . ILE A 1 175 ? -8.019 -2.881 4.553 1.00 98.69 175 ILE A N 1
ATOM 1375 C CA . ILE A 1 175 ? -7.923 -1.598 3.852 1.00 98.69 175 ILE A CA 1
ATOM 1376 C C . ILE A 1 175 ? -6.519 -1.511 3.273 1.00 98.69 175 ILE A C 1
ATOM 1378 O O . ILE A 1 175 ? -5.543 -1.527 4.022 1.00 98.69 175 ILE A O 1
ATOM 1382 N N . VAL A 1 176 ? -6.409 -1.408 1.954 1.00 98.38 176 VAL A N 1
ATOM 1383 C CA . VAL A 1 176 ? -5.131 -1.145 1.295 1.00 98.38 176 VAL A CA 1
ATOM 1384 C C . VAL A 1 176 ? -5.026 0.356 1.073 1.00 98.38 176 VAL A C 1
ATOM 1386 O O . VAL A 1 176 ? -5.843 0.940 0.366 1.00 98.38 176 VAL A O 1
ATOM 1389 N N . VAL A 1 177 ? -4.039 1.002 1.681 1.00 97.38 177 VAL A N 1
ATOM 1390 C CA . VAL A 1 177 ? -3.765 2.417 1.451 1.00 97.38 177 VAL A CA 1
ATOM 1391 C C . VAL A 1 177 ? -2.589 2.546 0.498 1.00 97.38 177 VAL A C 1
ATOM 1393 O O . VAL A 1 177 ? -1.451 2.263 0.866 1.00 97.38 177 VAL A O 1
ATOM 1396 N N . ASN A 1 178 ? -2.878 2.999 -0.719 1.00 95.88 178 ASN A N 1
ATOM 1397 C CA . ASN A 1 178 ? -1.876 3.408 -1.686 1.00 95.88 178 ASN A CA 1
ATOM 1398 C C . ASN A 1 178 ? -1.402 4.834 -1.384 1.00 95.88 178 ASN A C 1
ATOM 1400 O O . ASN A 1 178 ? -2.089 5.812 -1.675 1.00 95.88 178 ASN A O 1
ATOM 1404 N N . ASP A 1 179 ? -0.211 4.970 -0.827 1.00 92.19 179 ASP A N 1
ATOM 1405 C CA . ASP A 1 179 ? 0.362 6.257 -0.428 1.00 92.19 179 ASP A CA 1
ATOM 1406 C C . ASP A 1 179 ? 1.069 7.009 -1.577 1.00 92.19 179 ASP A C 1
ATOM 1408 O O . ASP A 1 179 ? 1.683 8.052 -1.349 1.00 92.19 179 ASP A O 1
ATOM 1412 N N . ALA A 1 180 ? 0.923 6.555 -2.829 1.00 91.50 180 ALA A N 1
ATOM 1413 C CA . ALA A 1 180 ? 1.580 7.126 -4.007 1.00 91.50 180 ALA A CA 1
ATOM 1414 C C . ALA A 1 180 ? 1.415 8.648 -4.184 1.00 91.50 180 ALA A C 1
ATOM 1416 O O . ALA A 1 180 ? 2.310 9.305 -4.714 1.00 91.50 180 ALA A O 1
ATOM 1417 N N . LEU A 1 181 ? 0.288 9.229 -3.758 1.00 90.56 181 LEU A N 1
ATOM 1418 C CA . LEU A 1 181 ? 0.036 10.679 -3.837 1.00 90.56 181 LEU A CA 1
ATOM 1419 C C . LEU A 1 181 ? 0.444 11.446 -2.569 1.00 90.56 181 LEU A C 1
ATOM 1421 O O . LEU A 1 181 ? 0.314 12.669 -2.512 1.00 90.56 181 LEU A O 1
ATOM 1425 N N . LEU A 1 182 ? 0.921 10.729 -1.556 1.00 88.19 182 LEU A N 1
ATOM 1426 C CA . LEU A 1 182 ? 1.404 11.228 -0.272 1.00 88.19 182 LEU A CA 1
ATOM 1427 C C . LEU A 1 182 ? 2.913 10.993 -0.108 1.00 88.19 182 LEU A C 1
ATOM 1429 O O . LEU A 1 182 ? 3.423 10.962 1.011 1.00 88.19 182 LEU A O 1
ATOM 1433 N N . CYS A 1 183 ? 3.630 10.840 -1.218 1.00 81.19 183 CYS A N 1
ATOM 1434 C CA . CYS A 1 183 ? 5.062 10.593 -1.241 1.00 81.19 183 CYS A CA 1
ATOM 1435 C C . CYS A 1 183 ? 5.788 11.564 -2.188 1.00 81.19 183 CYS A C 1
ATOM 1437 O O . CYS A 1 183 ? 5.168 12.109 -3.107 1.00 81.19 183 CYS A O 1
ATOM 1439 N N . PRO A 1 184 ? 7.098 11.802 -1.991 1.00 77.06 184 PRO A N 1
ATOM 1440 C CA . PRO A 1 184 ? 7.881 12.615 -2.908 1.00 77.06 184 PRO A CA 1
ATOM 1441 C C . PRO A 1 184 ? 8.015 11.960 -4.292 1.00 77.06 184 PRO A C 1
ATOM 1443 O O . PRO A 1 184 ? 8.009 10.738 -4.464 1.00 77.06 184 PRO A O 1
ATOM 1446 N N . ASP A 1 185 ? 8.181 12.794 -5.314 1.00 79.94 185 ASP A N 1
ATOM 1447 C CA . ASP A 1 185 ? 8.414 12.354 -6.689 1.00 79.94 185 ASP A CA 1
ATOM 1448 C C . ASP A 1 185 ? 9.907 12.073 -6.939 1.00 79.94 185 ASP A C 1
ATOM 1450 O O . ASP A 1 185 ? 10.571 12.790 -7.681 1.00 79.94 185 ASP A O 1
ATOM 1454 N N . THR A 1 186 ? 10.454 11.052 -6.273 1.00 79.31 186 THR A N 1
ATOM 1455 C CA . THR A 1 186 ? 11.872 10.653 -6.384 1.00 79.31 186 THR A CA 1
ATOM 1456 C C . THR A 1 186 ? 12.032 9.242 -6.946 1.00 79.31 186 THR A C 1
ATOM 1458 O O . THR A 1 186 ? 11.145 8.401 -6.780 1.00 79.31 186 THR A O 1
ATOM 1461 N N . PHE A 1 187 ? 13.168 8.973 -7.598 1.00 80.00 187 PHE A N 1
ATOM 1462 C CA . PHE A 1 187 ? 13.510 7.647 -8.124 1.00 80.00 187 PHE A CA 1
ATOM 1463 C C . PHE A 1 187 ? 13.601 6.594 -6.999 1.00 80.00 187 PHE A C 1
ATOM 1465 O O . PHE A 1 187 ? 13.908 6.922 -5.854 1.00 80.00 187 PHE A O 1
ATOM 1472 N N . PHE A 1 188 ? 13.261 5.341 -7.316 1.00 81.94 188 PHE A N 1
ATOM 1473 C CA . PHE A 1 188 ? 13.140 4.186 -6.402 1.00 81.94 188 PHE A CA 1
ATOM 1474 C C . PHE A 1 188 ? 12.159 4.304 -5.232 1.00 81.94 188 PHE A C 1
ATOM 1476 O O . PHE A 1 188 ? 11.991 3.323 -4.511 1.00 81.94 188 PHE A O 1
ATOM 1483 N N . TYR A 1 189 ? 11.454 5.421 -5.044 1.00 79.94 189 TYR A N 1
ATOM 1484 C CA . TYR A 1 189 ? 10.570 5.558 -3.885 1.00 79.94 189 TYR A CA 1
ATOM 1485 C C . TYR A 1 189 ? 9.478 4.478 -3.862 1.00 79.94 189 TYR A C 1
ATOM 1487 O O . TYR A 1 189 ? 9.284 3.817 -2.848 1.00 79.94 189 TYR A O 1
ATOM 1495 N N . GLY A 1 190 ? 8.824 4.220 -5.001 1.00 72.94 190 GLY A N 1
ATOM 1496 C CA . GLY A 1 190 ? 7.819 3.156 -5.109 1.00 72.94 190 GLY A CA 1
ATOM 1497 C C . GLY A 1 190 ? 8.366 1.723 -5.060 1.00 72.94 190 GLY A C 1
ATOM 1498 O O . GLY A 1 190 ? 7.585 0.786 -5.167 1.00 72.94 190 GLY A O 1
ATOM 1499 N N . VAL A 1 191 ? 9.684 1.548 -4.928 1.00 78.75 191 VAL A N 1
ATOM 1500 C CA . VAL A 1 191 ? 10.370 0.247 -4.958 1.00 78.75 191 VAL A CA 1
ATOM 1501 C C . VAL A 1 191 ? 10.990 -0.092 -3.602 1.00 78.75 191 VAL A C 1
ATOM 1503 O O . VAL A 1 191 ? 10.799 -1.191 -3.082 1.00 78.75 191 VAL A O 1
ATOM 1506 N N . SER A 1 192 ? 11.745 0.854 -3.035 1.00 65.62 192 SER A N 1
ATOM 1507 C CA . SER A 1 192 ? 12.641 0.622 -1.897 1.00 65.62 192 SER A CA 1
ATOM 1508 C C . SER A 1 192 ? 12.215 1.309 -0.604 1.00 65.62 192 SER A C 1
ATOM 1510 O O . SER A 1 192 ? 12.853 1.107 0.433 1.00 65.62 192 SER A O 1
ATOM 1512 N N . HIS A 1 193 ? 11.147 2.110 -0.638 1.00 66.88 193 HIS A N 1
ATOM 1513 C CA . HIS A 1 193 ? 10.631 2.808 0.534 1.00 66.88 193 HIS A CA 1
ATOM 1514 C C . HIS A 1 193 ? 9.263 2.264 0.951 1.00 66.88 193 HIS A C 1
ATOM 1516 O O . HIS A 1 193 ? 8.394 1.990 0.127 1.00 66.88 193 HIS A O 1
ATOM 1522 N N . ASN A 1 194 ? 9.061 2.179 2.265 1.00 58.38 194 ASN A N 1
ATOM 1523 C CA . ASN A 1 194 ? 7.730 2.289 2.856 1.00 58.38 194 ASN A CA 1
ATOM 1524 C C . ASN A 1 194 ? 7.417 3.790 2.922 1.00 58.38 194 ASN A C 1
ATOM 1526 O O . ASN A 1 194 ? 8.354 4.546 3.212 1.00 58.38 194 ASN A O 1
ATOM 1530 N N . ALA A 1 195 ? 6.190 4.267 2.648 1.00 54.44 195 ALA A N 1
ATOM 1531 C CA . ALA A 1 195 ? 6.010 5.717 2.736 1.00 54.44 195 ALA A CA 1
ATOM 1532 C C . ALA A 1 195 ? 6.330 6.248 4.121 1.00 54.44 195 ALA A C 1
ATOM 1534 O O . ALA A 1 195 ? 6.204 5.523 5.110 1.00 54.44 195 ALA A O 1
ATOM 1535 N N . ASP A 1 196 ? 6.794 7.501 4.096 1.00 58.94 196 ASP A N 1
ATOM 1536 C CA . ASP A 1 196 ? 7.437 8.256 5.165 1.00 58.94 196 ASP A CA 1
ATOM 1537 C C . ASP A 1 196 ? 7.282 7.587 6.530 1.00 58.94 196 ASP A C 1
ATOM 1539 O O . ASP A 1 196 ? 6.180 7.505 7.084 1.00 58.94 196 ASP A O 1
ATOM 1543 N N . SER A 1 197 ? 8.400 7.095 7.064 1.00 57.81 197 SER A N 1
ATOM 1544 C CA . SER A 1 197 ? 8.457 6.691 8.458 1.00 57.81 197 SER A CA 1
ATOM 1545 C C . SER A 1 197 ? 8.013 7.897 9.281 1.00 57.81 197 SER A C 1
ATOM 1547 O O . SER A 1 197 ? 8.698 8.924 9.347 1.00 57.81 197 SER A O 1
ATOM 1549 N N . GLY A 1 198 ? 6.832 7.778 9.870 1.00 56.12 198 GLY A N 1
ATOM 1550 C CA . GLY A 1 198 ? 6.310 8.697 10.847 1.00 56.12 198 GLY A CA 1
ATOM 1551 C C . GLY A 1 198 ? 7.241 8.799 12.049 1.00 56.12 198 GLY A C 1
ATOM 1552 O O . GLY A 1 198 ? 8.389 8.345 12.087 1.00 56.12 198 GLY A O 1
ATOM 1553 N N . VAL A 1 199 ? 6.743 9.457 13.080 1.00 59.38 199 VAL A N 1
ATOM 1554 C CA . VAL A 1 199 ? 7.516 9.675 14.295 1.00 59.38 199 VAL A CA 1
ATOM 1555 C C . VAL A 1 199 ? 7.958 8.332 14.894 1.00 59.38 199 VAL A C 1
ATOM 1557 O O . VAL A 1 199 ? 7.120 7.464 15.081 1.00 59.38 199 VAL A O 1
ATOM 1560 N N . GLY A 1 200 ? 9.249 8.173 15.207 1.00 61.50 200 GLY A N 1
ATOM 1561 C CA . GLY A 1 200 ? 9.769 6.961 15.859 1.00 61.50 200 GLY A CA 1
ATOM 1562 C C . GLY A 1 200 ? 10.092 5.792 14.920 1.00 61.50 200 GLY A C 1
ATOM 1563 O O . GLY A 1 200 ? 10.468 4.726 15.403 1.00 61.50 200 GLY A O 1
ATOM 1564 N N . GLY A 1 201 ? 9.989 5.984 13.598 1.00 73.44 201 GLY A N 1
ATOM 1565 C CA . GLY A 1 201 ? 10.319 4.963 12.597 1.00 73.44 201 GLY A CA 1
ATOM 1566 C C . GLY A 1 201 ? 9.129 4.120 12.122 1.00 73.44 201 GLY A C 1
ATOM 1567 O O . GLY A 1 201 ? 9.289 3.341 11.188 1.00 73.44 201 GLY A O 1
ATOM 1568 N N . GLN A 1 202 ? 7.945 4.283 12.723 1.00 83.88 202 GLN A N 1
ATOM 1569 C CA . GLN A 1 202 ? 6.711 3.581 12.334 1.00 83.88 202 GLN A CA 1
ATOM 1570 C C . GLN A 1 202 ? 6.051 4.240 11.118 1.00 83.88 202 GLN A C 1
ATOM 1572 O O . GLN A 1 202 ? 6.133 5.451 10.948 1.00 83.88 202 GLN A O 1
ATOM 1577 N N . SER A 1 203 ? 5.342 3.475 10.296 1.00 87.25 203 SER A N 1
ATOM 1578 C CA . SER A 1 203 ? 4.602 3.970 9.127 1.00 87.25 203 SER A CA 1
ATOM 1579 C C . SER A 1 203 ? 3.430 4.892 9.484 1.00 87.25 203 SER A C 1
ATOM 1581 O O . SER A 1 203 ? 2.893 4.870 10.594 1.00 87.25 203 SER A O 1
ATOM 1583 N N . LEU A 1 204 ? 2.970 5.685 8.515 1.00 88.69 204 LEU A N 1
ATOM 1584 C CA . LEU A 1 204 ? 1.786 6.533 8.681 1.00 88.69 204 LEU A CA 1
ATOM 1585 C C . LEU A 1 204 ? 0.518 5.736 9.013 1.00 88.69 204 LEU A C 1
ATOM 1587 O O . LEU A 1 204 ? -0.299 6.213 9.799 1.00 88.69 204 LEU A O 1
ATOM 1591 N N . ALA A 1 205 ? 0.353 4.534 8.459 1.00 91.56 205 ALA A N 1
ATOM 1592 C CA . ALA A 1 205 ? -0.759 3.652 8.795 1.00 91.56 205 ALA A CA 1
ATOM 1593 C C . ALA A 1 205 ? -0.691 3.193 10.253 1.00 91.56 205 ALA A C 1
ATOM 1595 O O . ALA A 1 205 ? -1.695 3.271 10.955 1.00 91.56 205 ALA A O 1
ATOM 1596 N N . GLU A 1 206 ? 0.486 2.804 10.750 1.00 92.12 206 GLU A N 1
ATOM 1597 C CA . GLU A 1 206 ? 0.670 2.472 12.167 1.00 92.12 206 GLU A CA 1
ATOM 1598 C C . GLU A 1 206 ? 0.367 3.671 13.072 1.00 92.12 206 GLU A C 1
ATOM 1600 O O . GLU A 1 206 ? -0.312 3.526 14.090 1.00 92.12 206 GLU A O 1
ATOM 1605 N N . HIS A 1 207 ? 0.801 4.874 12.683 1.00 90.69 207 HIS A N 1
ATOM 1606 C CA . HIS A 1 207 ? 0.431 6.116 13.370 1.00 90.69 207 HIS A CA 1
ATOM 1607 C C . HIS A 1 207 ? -1.081 6.347 13.377 1.00 90.69 207 HIS A C 1
ATOM 1609 O O . HIS A 1 207 ? -1.610 6.789 14.393 1.00 90.69 207 HIS A O 1
ATOM 1615 N N . ALA A 1 208 ? -1.768 6.051 12.274 1.00 93.06 208 ALA A N 1
ATOM 1616 C CA . ALA A 1 208 ? -3.201 6.277 12.116 1.00 93.06 208 ALA A CA 1
ATOM 1617 C C . ALA A 1 208 ? -4.076 5.280 12.888 1.00 93.06 208 ALA A C 1
ATOM 1619 O O . ALA A 1 208 ? -5.206 5.624 13.227 1.00 93.06 208 ALA A O 1
ATOM 1620 N N . VAL A 1 209 ? -3.586 4.061 13.150 1.00 95.75 209 VAL A N 1
ATOM 1621 C CA . VAL A 1 209 ? -4.389 3.004 13.794 1.00 95.75 209 VAL A CA 1
ATOM 1622 C C . VAL A 1 209 ? -3.954 2.658 15.217 1.00 95.75 209 VAL A C 1
ATOM 1624 O O . VAL A 1 209 ? -4.784 2.215 16.006 1.00 95.75 209 VAL A O 1
ATOM 1627 N N . TYR A 1 210 ? -2.688 2.863 15.586 1.00 94.19 210 TYR A N 1
ATOM 1628 C CA . TYR A 1 210 ? -2.199 2.618 16.949 1.00 94.19 210 TYR A CA 1
ATOM 1629 C C . TYR A 1 210 ? -1.872 3.893 17.721 1.00 94.19 210 TYR A C 1
ATOM 1631 O O . TYR A 1 210 ? -1.578 3.817 18.919 1.00 94.19 210 TYR A O 1
ATOM 1639 N N . GLY A 1 211 ? -1.867 5.047 17.060 1.00 91.12 211 GLY A N 1
ATOM 1640 C CA . GLY A 1 211 ? -1.612 6.322 17.707 1.00 91.12 211 GLY A CA 1
ATOM 1641 C C . GLY A 1 211 ? -0.207 6.391 18.285 1.00 91.12 211 GLY A C 1
ATOM 1642 O O . GLY A 1 211 ? -0.031 6.860 19.406 1.00 91.12 211 GLY A O 1
ATOM 1643 N N . PHE A 1 212 ? 0.792 5.866 17.569 1.00 87.56 212 PHE A N 1
ATOM 1644 C CA . PHE A 1 212 ? 2.192 6.011 17.966 1.00 87.56 212 PHE A CA 1
ATOM 1645 C C . PHE A 1 212 ? 2.547 7.498 18.143 1.00 87.56 212 PHE A C 1
ATOM 1647 O O . PHE A 1 212 ? 2.174 8.359 17.345 1.00 87.56 212 PHE A O 1
ATOM 1654 N N . GLY A 1 213 ? 3.226 7.813 19.240 1.00 78.31 213 GLY A N 1
ATOM 1655 C CA . GLY A 1 213 ? 3.752 9.136 19.553 1.00 78.31 213 GLY A CA 1
ATOM 1656 C C . GLY A 1 213 ? 5.270 9.200 19.387 1.00 78.31 213 GLY A C 1
ATOM 1657 O O . GLY A 1 213 ? 5.891 8.307 18.816 1.00 78.31 213 GLY A O 1
ATOM 1658 N N . HIS A 1 214 ? 5.881 10.277 19.886 1.00 71.62 214 HIS A N 1
ATOM 1659 C CA . HIS A 1 214 ? 7.338 10.394 19.952 1.00 71.62 214 HIS A CA 1
ATOM 1660 C C . HIS A 1 214 ? 7.894 9.451 21.010 1.00 71.62 214 HIS A C 1
ATOM 1662 O O . HIS A 1 214 ? 7.492 9.528 22.169 1.00 71.62 214 HIS A O 1
ATOM 1668 N N . SER A 1 215 ? 8.829 8.581 20.637 1.00 79.12 215 SER A N 1
ATOM 1669 C CA . SER A 1 215 ? 9.614 7.870 21.639 1.00 79.12 215 SER A CA 1
ATOM 1670 C C . SER A 1 215 ? 10.470 8.875 22.411 1.00 79.12 215 SER A C 1
ATOM 1672 O O . SER A 1 215 ? 11.111 9.741 21.810 1.00 79.12 215 SER A O 1
ATOM 1674 N N . VAL A 1 216 ? 10.460 8.773 23.735 1.00 82.44 216 VAL A N 1
ATOM 1675 C CA . VAL A 1 216 ? 11.186 9.660 24.646 1.00 82.44 216 VAL A CA 1
ATOM 1676 C C . VAL A 1 216 ? 12.165 8.843 25.474 1.00 82.44 216 VAL A C 1
ATOM 1678 O O . VAL A 1 216 ? 11.872 7.717 25.877 1.00 82.44 216 VAL A O 1
ATOM 1681 N N . TRP A 1 217 ? 13.356 9.392 25.687 1.00 84.88 217 TRP A N 1
ATOM 1682 C CA . TRP A 1 217 ? 14.313 8.819 26.622 1.00 84.88 217 TRP A CA 1
ATOM 1683 C C . TRP A 1 217 ? 13.912 9.232 28.030 1.00 84.88 217 TRP A C 1
ATOM 1685 O O . TRP A 1 217 ? 13.890 10.420 28.346 1.00 84.88 217 TRP A O 1
ATOM 1695 N N . GLU A 1 218 ? 13.606 8.248 28.862 1.00 89.88 218 GLU A N 1
ATOM 1696 C CA . GLU A 1 218 ? 13.254 8.450 30.263 1.00 89.88 218 GLU A CA 1
ATOM 1697 C C . GLU A 1 218 ? 14.221 7.665 31.147 1.00 89.88 218 GLU A C 1
ATOM 1699 O O . GLU A 1 218 ? 14.679 6.598 30.727 1.00 89.88 218 GLU A O 1
ATOM 1704 N N . PRO A 1 219 ? 14.551 8.161 32.350 1.00 90.19 219 PRO A N 1
ATOM 1705 C CA . PRO A 1 219 ? 15.318 7.371 33.299 1.00 90.19 219 PRO A CA 1
ATOM 1706 C C . PRO A 1 219 ? 14.588 6.056 33.611 1.00 90.19 219 PRO A C 1
ATOM 1708 O O . PRO A 1 219 ? 13.355 6.003 33.664 1.00 90.19 219 PRO A O 1
ATOM 1711 N N . ASP A 1 220 ? 15.348 4.979 33.800 1.00 90.19 220 ASP A N 1
ATOM 1712 C CA . ASP A 1 220 ? 14.811 3.734 34.335 1.00 90.19 220 ASP A CA 1
ATOM 1713 C C . ASP A 1 220 ? 14.342 3.917 35.789 1.00 90.19 220 ASP A C 1
ATOM 1715 O O . ASP A 1 220 ? 14.555 4.956 36.415 1.00 90.19 220 ASP A O 1
ATOM 1719 N N . ASN A 1 221 ? 13.664 2.908 36.340 1.00 88.69 221 ASN A N 1
ATOM 1720 C CA . ASN A 1 221 ? 13.086 3.000 37.687 1.00 88.69 221 ASN A CA 1
ATOM 1721 C C . ASN A 1 221 ? 14.144 3.250 38.782 1.00 88.69 221 ASN A C 1
ATOM 1723 O O . ASN A 1 221 ? 13.797 3.709 39.867 1.00 88.69 221 ASN A O 1
ATOM 1727 N N . GLU A 1 222 ? 15.411 2.933 38.507 1.00 88.38 222 GLU A N 1
ATOM 1728 C CA . GLU A 1 222 ? 16.541 3.121 39.419 1.00 88.38 222 GLU A CA 1
ATOM 1729 C C . GLU A 1 222 ? 17.264 4.462 39.190 1.00 88.38 222 GLU A C 1
ATOM 1731 O O . GLU A 1 222 ? 18.113 4.849 39.991 1.00 88.38 222 GLU A O 1
ATOM 1736 N N . GLY A 1 223 ? 16.929 5.186 38.116 1.00 85.94 223 GLY A N 1
ATOM 1737 C CA . GLY A 1 223 ? 17.573 6.434 37.711 1.00 85.94 223 GLY A CA 1
ATOM 1738 C C . GLY A 1 223 ? 19.021 6.268 37.245 1.00 85.94 223 GLY A C 1
ATOM 1739 O O . GLY A 1 223 ? 19.746 7.260 37.166 1.00 85.94 223 GLY A O 1
ATOM 1740 N N . THR A 1 224 ? 19.461 5.036 36.968 1.00 89.56 224 THR A N 1
ATOM 1741 C CA . THR A 1 224 ? 20.856 4.726 36.614 1.00 89.56 224 THR A CA 1
ATOM 1742 C C . THR A 1 224 ? 21.069 4.639 35.109 1.00 89.56 224 THR A C 1
ATOM 1744 O O . THR A 1 224 ? 22.157 4.960 34.631 1.00 89.56 224 THR A O 1
ATOM 1747 N N . ASN A 1 225 ? 20.029 4.282 34.354 1.00 91.56 225 ASN A N 1
ATOM 1748 C CA . ASN A 1 225 ? 20.056 4.245 32.894 1.00 91.56 225 ASN A CA 1
ATOM 1749 C C . ASN A 1 225 ? 18.914 5.065 32.299 1.00 91.56 225 ASN A C 1
ATOM 1751 O O . ASN A 1 225 ? 17.993 5.479 32.996 1.00 91.56 225 ASN A O 1
ATOM 1755 N N . TYR A 1 226 ? 18.962 5.264 30.983 1.00 90.44 226 TYR A N 1
ATOM 1756 C CA . TYR A 1 226 ? 17.835 5.771 30.209 1.00 90.44 226 TYR A CA 1
ATOM 1757 C C . TYR A 1 226 ? 17.266 4.649 29.349 1.00 90.44 226 TYR A C 1
ATOM 1759 O O . TYR A 1 226 ? 18.005 3.922 28.684 1.00 90.44 226 TYR A O 1
ATOM 1767 N N . ILE A 1 227 ? 15.945 4.544 29.332 1.00 89.56 227 ILE A N 1
ATOM 1768 C CA . ILE A 1 227 ? 15.197 3.642 28.466 1.00 89.56 227 ILE A CA 1
ATOM 1769 C C . ILE A 1 227 ? 14.390 4.459 27.462 1.00 89.56 227 ILE A C 1
ATOM 1771 O O . ILE A 1 227 ? 13.797 5.488 27.788 1.00 89.56 227 ILE A O 1
ATOM 1775 N N . LEU A 1 228 ? 14.371 4.001 26.214 1.00 84.19 228 LEU A N 1
ATOM 1776 C CA . LEU A 1 228 ? 13.536 4.594 25.180 1.00 84.19 228 LEU A CA 1
ATOM 1777 C C . LEU A 1 228 ? 12.098 4.099 25.372 1.00 84.19 228 LEU A C 1
ATOM 1779 O O . LEU A 1 228 ? 11.792 2.941 25.084 1.00 84.19 228 LEU A O 1
ATOM 1783 N N . ARG A 1 229 ? 11.205 4.964 25.855 1.00 82.81 229 ARG A N 1
ATOM 1784 C CA . ARG A 1 229 ? 9.778 4.655 25.981 1.00 82.81 229 ARG A CA 1
ATOM 1785 C C . ARG A 1 229 ? 9.013 5.173 24.778 1.00 82.81 229 ARG A C 1
ATOM 1787 O O . ARG A 1 229 ? 9.114 6.339 24.411 1.00 82.81 229 ARG A O 1
ATOM 1794 N N . SER A 1 230 ? 8.216 4.303 24.169 1.00 82.38 230 SER A N 1
ATOM 1795 C CA . SER A 1 230 ? 7.268 4.719 23.135 1.00 82.38 230 SER A CA 1
ATOM 1796 C C . SER A 1 230 ? 6.064 5.387 23.789 1.00 82.38 230 SER A C 1
ATOM 1798 O O . SER A 1 230 ? 5.454 4.808 24.687 1.00 82.38 230 SER A O 1
ATOM 1800 N N . THR A 1 231 ? 5.719 6.590 23.337 1.00 84.81 231 THR A N 1
ATOM 1801 C CA . THR A 1 231 ? 4.481 7.257 23.753 1.00 84.81 231 THR A CA 1
ATOM 1802 C C . THR A 1 231 ? 3.350 6.913 22.800 1.00 84.81 231 THR A C 1
ATOM 1804 O O . THR A 1 231 ? 3.572 6.487 21.663 1.00 84.81 231 THR A O 1
ATOM 1807 N N . PHE A 1 232 ? 2.122 7.101 23.268 1.00 88.75 232 PHE A N 1
ATOM 1808 C CA . PHE A 1 232 ? 0.920 6.854 22.491 1.00 88.75 232 PHE A CA 1
ATOM 1809 C C . PHE A 1 232 ? -0.095 7.963 22.726 1.00 88.75 232 PHE A C 1
ATOM 1811 O O . PHE A 1 232 ? -0.095 8.599 23.777 1.00 88.75 232 PHE A O 1
ATOM 1818 N N . ARG A 1 233 ? -0.956 8.187 21.740 1.00 90.44 233 ARG A N 1
ATOM 1819 C CA . ARG A 1 233 ? -2.034 9.172 21.787 1.00 90.44 233 ARG A CA 1
ATOM 1820 C C . ARG A 1 233 ? -3.303 8.569 21.210 1.00 90.44 233 ARG A C 1
ATOM 1822 O O . ARG A 1 233 ? -3.249 7.748 20.300 1.00 90.44 233 ARG A O 1
ATOM 1829 N N . GLU A 1 234 ? -4.439 8.995 21.731 1.00 93.12 234 GLU A N 1
ATOM 1830 C CA . GLU A 1 234 ? -5.746 8.556 21.232 1.00 93.12 234 GLU A CA 1
ATOM 1831 C C . GLU A 1 234 ? -6.272 9.478 20.143 1.00 93.12 234 GLU A C 1
ATOM 1833 O O . GLU A 1 234 ? -6.981 9.035 19.243 1.00 93.12 234 GLU A O 1
ATOM 1838 N N . PHE A 1 235 ? -5.834 10.735 20.179 1.00 92.94 235 PHE A N 1
ATOM 1839 C CA . PHE A 1 235 ? -6.219 11.775 19.249 1.00 92.94 235 PHE A CA 1
ATOM 1840 C C . PHE A 1 235 ? -4.995 12.490 18.687 1.00 92.94 235 PHE A C 1
ATOM 1842 O O . PHE A 1 235 ? -3.951 12.599 19.335 1.00 92.94 235 PHE A O 1
ATOM 1849 N N . VAL A 1 236 ? -5.148 13.003 17.473 1.00 90.94 236 VAL A N 1
ATOM 1850 C CA . VAL A 1 236 ? -4.272 14.022 16.900 1.00 90.94 236 VAL A CA 1
ATOM 1851 C C . VAL A 1 236 ? -5.055 15.296 16.678 1.00 90.94 236 VAL A C 1
ATOM 1853 O O . VAL A 1 236 ? -6.203 15.266 16.224 1.00 90.94 236 VAL A O 1
ATOM 1856 N N . ASP A 1 237 ? -4.404 16.420 16.950 1.00 89.50 237 ASP A N 1
ATOM 1857 C CA . ASP A 1 237 ? -4.953 17.710 16.583 1.00 89.50 237 ASP A CA 1
ATOM 1858 C C . ASP A 1 237 ? -5.114 17.787 15.071 1.00 89.50 237 ASP A C 1
ATOM 1860 O O . ASP A 1 237 ? -4.244 17.388 14.282 1.00 89.50 237 ASP A O 1
ATOM 1864 N N . ASN A 1 238 ? -6.264 18.310 14.669 1.00 89.25 238 ASN A N 1
ATOM 1865 C CA . ASN A 1 238 ? -6.517 18.591 13.274 1.00 89.25 238 ASN A CA 1
ATOM 1866 C C . ASN A 1 238 ? -5.680 19.784 12.812 1.00 89.25 238 ASN A C 1
ATOM 1868 O O . ASN A 1 238 ? -5.084 20.517 13.602 1.00 89.25 238 ASN A O 1
ATOM 1872 N N . ARG A 1 239 ? -5.682 20.013 11.503 1.00 85.50 239 ARG A N 1
ATOM 1873 C CA . ARG A 1 239 ? -5.055 21.204 10.944 1.00 85.50 239 ARG A CA 1
ATOM 1874 C C . ARG A 1 239 ? -5.756 22.474 11.464 1.00 85.50 239 ARG A C 1
ATOM 1876 O O . ARG A 1 239 ? -6.982 22.453 11.628 1.00 85.50 239 ARG A O 1
ATOM 1883 N N . PRO A 1 240 ? -5.010 23.568 11.702 1.00 84.44 240 PRO A N 1
ATOM 1884 C CA . PRO A 1 240 ? -5.563 24.792 12.278 1.00 84.44 240 PRO A CA 1
ATOM 1885 C C . PRO A 1 240 ? -6.531 25.509 11.327 1.00 84.44 240 PRO A C 1
ATOM 1887 O O . PRO A 1 240 ? -7.336 26.326 11.771 1.00 84.44 240 PRO A O 1
ATOM 1890 N N . GLU A 1 241 ? -6.475 25.229 10.020 1.00 87.44 241 GLU A N 1
ATOM 1891 C CA . GLU A 1 241 ? -7.379 25.843 9.054 1.00 87.44 241 GLU A CA 1
ATOM 1892 C C . GLU A 1 241 ? -8.828 25.363 9.247 1.00 87.44 241 GLU A C 1
ATOM 1894 O O . GLU A 1 241 ? -9.081 24.150 9.324 1.00 87.44 241 GLU A O 1
ATOM 1899 N N . PRO A 1 242 ? -9.810 26.284 9.238 1.00 85.12 242 PRO A N 1
ATOM 1900 C CA . PRO A 1 242 ? -11.203 25.934 9.466 1.00 85.12 242 PRO A CA 1
ATOM 1901 C C . PRO A 1 242 ? -11.774 25.014 8.373 1.00 85.12 242 PRO A C 1
ATOM 1903 O O . PRO A 1 242 ? -11.181 24.712 7.324 1.00 85.12 242 PRO A O 1
ATOM 1906 N N . LYS A 1 243 ? -12.971 24.501 8.639 1.00 85.38 243 LYS A N 1
ATOM 1907 C CA . LYS A 1 243 ? -13.814 23.861 7.629 1.00 85.38 243 LYS A CA 1
ATOM 1908 C C . LYS A 1 243 ? -14.317 24.901 6.616 1.00 85.38 243 LYS A C 1
ATOM 1910 O O . LYS A 1 243 ? -14.151 26.104 6.795 1.00 85.38 243 LYS A O 1
ATOM 1915 N N . ARG A 1 244 ? -14.929 24.430 5.522 1.00 82.06 244 ARG A N 1
ATOM 1916 C CA . ARG A 1 244 ? -15.470 25.310 4.464 1.00 82.06 244 ARG A CA 1
ATOM 1917 C C . ARG A 1 244 ? -16.586 26.233 4.964 1.00 82.06 244 ARG A C 1
ATOM 1919 O O . ARG A 1 244 ? -16.793 27.286 4.382 1.00 82.06 244 ARG A O 1
ATOM 1926 N N . ASP A 1 245 ? -17.274 25.835 6.027 1.00 88.00 245 ASP A N 1
ATOM 1927 C CA . ASP A 1 245 ? -18.317 26.599 6.717 1.00 88.00 245 ASP A CA 1
ATOM 1928 C C . ASP A 1 245 ? -17.759 27.563 7.786 1.00 88.00 245 ASP A C 1
ATOM 1930 O O . ASP A 1 245 ? -18.524 28.214 8.490 1.00 88.00 245 ASP A O 1
ATOM 1934 N N . GLY A 1 246 ? -16.431 27.658 7.923 1.00 86.75 246 GLY A N 1
ATOM 1935 C CA . GLY A 1 246 ? -15.766 28.495 8.919 1.00 86.75 246 GLY A CA 1
ATOM 1936 C C . GLY A 1 246 ? -15.655 27.867 10.311 1.00 86.75 246 GLY A C 1
ATOM 1937 O O . GLY A 1 246 ? -15.009 28.458 11.175 1.00 86.75 246 GLY A O 1
ATOM 1938 N N . SER A 1 247 ? -16.215 26.674 10.550 1.00 88.88 247 SER A N 1
ATOM 1939 C CA . SER A 1 247 ? -16.124 26.027 11.861 1.00 88.88 247 SER A CA 1
ATOM 1940 C C . SER A 1 247 ? -14.711 25.505 12.135 1.00 88.88 247 SER A C 1
ATOM 1942 O O . SER A 1 247 ? -13.997 25.062 11.228 1.00 88.88 247 SER A O 1
ATOM 1944 N N . ALA A 1 248 ? -14.328 25.457 13.413 1.00 89.25 248 ALA A N 1
ATOM 1945 C CA . ALA A 1 248 ? -13.121 24.753 13.832 1.00 89.25 248 ALA A CA 1
ATOM 1946 C C . ALA A 1 248 ? -13.210 23.255 13.488 1.00 89.25 248 ALA A C 1
ATOM 1948 O O . ALA A 1 248 ? -14.298 22.671 13.373 1.00 89.25 248 ALA A O 1
ATOM 1949 N N . ARG A 1 249 ? -12.047 22.631 13.299 1.00 89.75 249 ARG A N 1
ATOM 1950 C CA . ARG A 1 249 ? -11.925 21.185 13.109 1.00 89.75 249 ARG A CA 1
ATOM 1951 C C . ARG A 1 249 ? -11.669 20.528 14.461 1.00 89.75 249 ARG A C 1
ATOM 1953 O O . ARG A 1 249 ? -10.807 20.982 15.200 1.00 89.75 249 ARG A O 1
ATOM 1960 N N . GLY A 1 250 ? -12.427 19.478 14.763 1.00 90.19 250 GLY A N 1
ATOM 1961 C CA . GLY A 1 250 ? -12.218 18.672 15.963 1.00 90.19 250 GLY A CA 1
ATOM 1962 C C . GLY A 1 250 ? -11.022 17.725 15.817 1.00 90.19 250 GLY A C 1
ATOM 1963 O O . GLY A 1 250 ? -10.585 17.479 14.681 1.00 90.19 250 GLY A O 1
ATOM 1964 N N . PRO A 1 251 ? -10.506 17.205 16.943 1.00 92.44 251 PRO A N 1
ATOM 1965 C CA . PRO A 1 251 ? -9.432 16.219 16.954 1.00 92.44 251 PRO A CA 1
ATOM 1966 C C . PRO A 1 251 ? -9.823 14.954 16.180 1.00 92.44 251 PRO A C 1
ATOM 1968 O O . PRO A 1 251 ? -11.003 14.674 15.965 1.00 92.44 251 PRO A O 1
ATOM 1971 N N . VAL A 1 252 ? -8.822 14.199 15.729 1.00 93.50 252 VAL A N 1
ATOM 1972 C CA . VAL A 1 252 ? -9.020 12.980 14.933 1.00 93.50 252 VAL A CA 1
ATOM 1973 C C . VAL A 1 252 ? -8.511 11.769 15.712 1.00 93.50 252 VAL A C 1
ATOM 1975 O O . VAL A 1 252 ? -7.362 11.796 16.154 1.00 93.50 252 VAL A O 1
ATOM 1978 N N 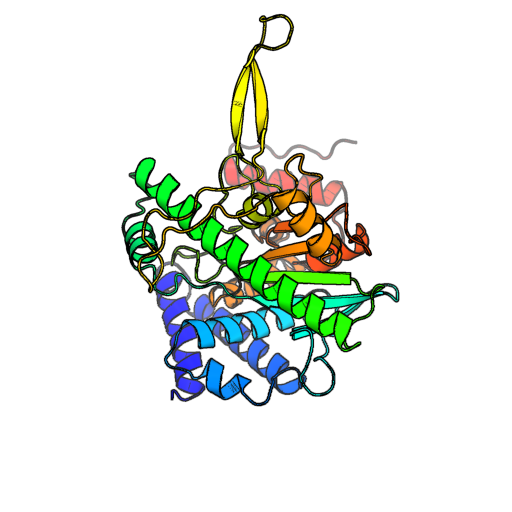. PRO A 1 253 ? -9.319 10.709 15.879 1.00 93.62 253 PRO A N 1
ATOM 1979 C CA . PRO A 1 253 ? -8.899 9.498 16.575 1.00 93.62 253 PRO A CA 1
ATOM 1980 C C . PRO A 1 253 ? -7.802 8.767 15.794 1.00 93.62 253 PRO A C 1
ATOM 1982 O O . PRO A 1 253 ? -7.851 8.676 14.566 1.00 93.62 253 PRO A O 1
ATOM 1985 N N . VAL A 1 254 ? -6.827 8.218 16.515 1.00 94.12 254 VAL A N 1
ATOM 1986 C CA . VAL A 1 254 ? -5.697 7.466 15.938 1.00 94.12 254 VAL A CA 1
ATOM 1987 C C . VAL A 1 254 ? -5.404 6.145 16.651 1.00 94.12 254 VAL A C 1
ATOM 1989 O O . VAL A 1 254 ? -4.476 5.438 16.283 1.00 94.12 254 VAL A O 1
ATOM 1992 N N . SER A 1 255 ? -6.199 5.770 17.652 1.00 94.56 255 SER A N 1
ATOM 1993 C CA . SER A 1 255 ? -6.062 4.536 18.442 1.00 94.56 255 SER A CA 1
ATOM 1994 C C . SER A 1 255 ? -7.039 3.429 18.013 1.00 94.56 255 SER A C 1
ATOM 1996 O O . SER A 1 255 ? -7.473 2.622 18.834 1.00 94.56 255 SER A O 1
ATOM 1998 N N . LEU A 1 256 ? -7.377 3.372 16.721 1.00 95.94 256 LEU A N 1
ATOM 1999 C CA . LEU A 1 256 ? -8.396 2.478 16.150 1.00 95.94 256 LEU A CA 1
ATOM 2000 C C . LEU A 1 256 ? -8.200 0.988 16.498 1.00 95.94 256 LEU A C 1
ATOM 2002 O O . LEU A 1 256 ? -9.178 0.272 16.686 1.00 95.94 256 LEU A O 1
ATOM 2006 N N . PHE A 1 257 ? -6.955 0.513 16.585 1.00 96.62 257 PHE A N 1
ATOM 2007 C CA . PHE A 1 257 ? -6.592 -0.891 16.847 1.00 96.62 257 PHE A CA 1
ATOM 2008 C C . PHE A 1 257 ? -6.149 -1.140 18.297 1.00 96.62 257 PHE A C 1
ATOM 2010 O O . PHE A 1 257 ? -5.615 -2.201 18.626 1.00 96.62 257 PHE A O 1
ATOM 2017 N N . LYS A 1 258 ? -6.361 -0.161 19.181 1.00 93.06 258 LYS A N 1
ATOM 2018 C CA . LYS A 1 258 ? -6.061 -0.237 20.616 1.00 93.06 258 LYS A CA 1
ATOM 2019 C C . LYS A 1 258 ? -7.322 -0.216 21.451 1.00 93.06 258 LYS A C 1
ATOM 2021 O O . LYS A 1 258 ? -8.404 -0.050 20.909 1.00 93.06 258 LYS A O 1
ATOM 2026 N N . THR A 1 259 ? -7.172 -0.380 22.761 1.00 91.81 259 THR A N 1
ATOM 2027 C CA . THR A 1 259 ? -8.223 -0.143 23.757 1.00 91.81 259 THR A CA 1
ATOM 2028 C C . THR A 1 259 ? -7.992 1.237 24.373 1.00 91.81 259 THR A C 1
ATOM 2030 O O . THR A 1 259 ? -7.186 1.332 25.293 1.00 91.81 259 THR A O 1
ATOM 2033 N N . PRO A 1 260 ? -8.583 2.306 23.815 1.00 92.12 260 PRO A N 1
ATOM 2034 C CA . PRO A 1 260 ? -8.436 3.646 24.368 1.00 92.12 260 PRO A CA 1
ATOM 2035 C C . PRO A 1 260 ? -9.251 3.821 25.655 1.00 92.12 260 PRO A C 1
ATOM 2037 O O . PRO A 1 260 ? -10.293 3.186 25.831 1.00 92.12 260 PRO A O 1
ATOM 2040 N N . ASP A 1 261 ? -8.776 4.717 26.513 1.00 92.75 261 ASP A N 1
ATOM 2041 C CA . ASP A 1 261 ? -9.394 5.102 27.777 1.00 92.75 261 ASP A CA 1
ATOM 2042 C C . ASP A 1 261 ? -10.508 6.141 27.564 1.00 92.75 261 ASP A C 1
ATOM 2044 O O . ASP A 1 261 ? -11.506 6.142 28.289 1.00 92.75 261 ASP A O 1
ATOM 2048 N N . GLN A 1 262 ? -10.379 7.029 26.566 1.00 93.50 262 GLN A N 1
ATOM 2049 C CA . GLN A 1 262 ? -11.412 8.026 26.277 1.00 93.50 262 GLN A CA 1
ATOM 2050 C C . GLN A 1 262 ? -12.593 7.404 25.526 1.00 93.50 262 GLN A C 1
ATOM 2052 O O . GLN A 1 262 ? -12.429 6.751 24.494 1.00 93.50 262 GLN A O 1
ATOM 2057 N N . GLN A 1 263 ? -13.809 7.672 26.013 1.00 93.69 263 GLN A N 1
ATOM 2058 C CA . GLN A 1 263 ? -15.044 7.073 25.495 1.00 93.69 263 GLN A CA 1
ATOM 2059 C C . GLN A 1 263 ? -15.239 7.300 23.986 1.00 93.69 263 GLN A C 1
ATOM 2061 O O . GLN A 1 263 ? -15.546 6.354 23.266 1.00 93.69 263 GLN A O 1
ATOM 2066 N N . GLU A 1 264 ? -15.015 8.521 23.491 1.00 92.25 264 GLU A N 1
ATOM 2067 C CA . GLU A 1 264 ? -15.166 8.838 22.063 1.00 92.25 264 GLU A CA 1
ATOM 2068 C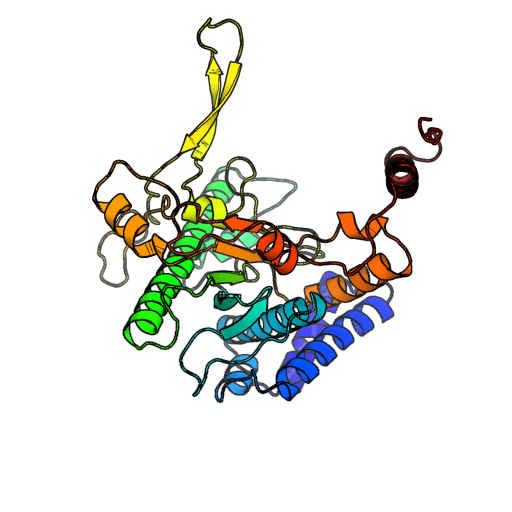 C . GLU A 1 264 ? -14.208 8.004 21.192 1.00 92.25 264 GLU A C 1
ATOM 2070 O O . GLU A 1 264 ? -14.611 7.437 20.174 1.00 92.25 264 GLU A O 1
ATOM 2075 N N . ALA A 1 265 ? -12.949 7.850 21.613 1.00 92.88 265 ALA A N 1
ATOM 2076 C CA . ALA A 1 265 ? -12.000 6.989 20.916 1.00 92.88 265 ALA A CA 1
ATOM 2077 C C . ALA A 1 265 ? -12.403 5.507 21.017 1.00 92.88 265 ALA A C 1
ATOM 2079 O O . ALA A 1 265 ? -12.238 4.762 20.049 1.00 92.88 265 ALA A O 1
ATOM 2080 N N . ALA A 1 266 ? -12.958 5.075 22.154 1.00 95.19 266 ALA A N 1
ATOM 2081 C CA . ALA A 1 266 ? -13.388 3.695 22.378 1.00 95.19 266 ALA A CA 1
ATOM 2082 C C . ALA A 1 266 ? -14.549 3.287 21.469 1.00 95.19 266 ALA A C 1
ATOM 2084 O O . ALA A 1 266 ? -14.529 2.187 20.915 1.00 95.19 266 ALA A O 1
ATOM 2085 N N . GLU A 1 267 ? -15.515 4.180 21.249 1.00 95.38 267 GLU A N 1
ATOM 2086 C CA . GLU A 1 267 ? -16.628 3.964 20.319 1.00 95.38 267 GLU A CA 1
ATOM 2087 C C . GLU A 1 267 ? -16.126 3.772 18.880 1.00 95.38 267 GLU A C 1
ATOM 2089 O O . GLU A 1 267 ? -16.560 2.862 18.168 1.00 95.38 267 GLU A O 1
ATOM 2094 N N . ILE A 1 268 ? -15.147 4.575 18.456 1.00 94.44 268 ILE A N 1
ATOM 2095 C CA . ILE A 1 268 ? -14.578 4.487 17.106 1.00 94.44 268 ILE A CA 1
ATOM 2096 C C . ILE A 1 268 ? -13.690 3.243 16.960 1.00 94.44 268 ILE A C 1
ATOM 2098 O O . ILE A 1 268 ? -13.774 2.552 15.945 1.00 94.44 268 ILE A O 1
ATOM 2102 N N . ALA A 1 269 ? -12.895 2.898 17.975 1.00 96.31 269 ALA A N 1
ATOM 2103 C CA . ALA A 1 269 ? -12.115 1.660 17.989 1.00 96.31 269 ALA A CA 1
ATOM 2104 C C . ALA A 1 269 ? -13.020 0.411 17.966 1.00 96.31 269 ALA A C 1
ATOM 2106 O O . ALA A 1 269 ? -12.704 -0.578 17.306 1.00 96.31 269 ALA A O 1
ATOM 2107 N N . GLN A 1 270 ? -14.181 0.461 18.631 1.00 96.62 270 GLN A N 1
ATOM 2108 C CA . GLN A 1 270 ? -15.173 -0.613 18.572 1.00 96.62 270 GLN A CA 1
ATOM 2109 C C . GLN A 1 270 ? -15.734 -0.782 17.158 1.00 96.62 270 GLN A C 1
ATOM 2111 O O . GLN A 1 270 ? -15.825 -1.909 16.671 1.00 96.62 270 GLN A O 1
ATOM 2116 N N . ARG A 1 271 ? -16.057 0.316 16.467 1.00 96.25 271 ARG A N 1
ATOM 2117 C CA . ARG A 1 271 ? -16.460 0.274 15.051 1.00 96.25 271 ARG A CA 1
ATOM 2118 C C . ARG A 1 271 ? -15.352 -0.293 14.165 1.00 96.25 271 ARG A C 1
ATOM 2120 O O . ARG A 1 271 ? -15.602 -1.171 13.345 1.00 96.25 271 ARG A O 1
ATOM 2127 N N . ALA A 1 272 ? -14.109 0.128 14.391 1.00 97.12 272 ALA A N 1
ATOM 2128 C CA . ALA A 1 272 ? -12.942 -0.343 13.649 1.00 97.12 272 ALA A CA 1
ATOM 2129 C C . ALA A 1 272 ? -12.611 -1.835 13.865 1.00 97.12 272 ALA A C 1
ATOM 2131 O O . ALA A 1 272 ? -11.805 -2.380 13.111 1.00 97.12 272 ALA A O 1
ATOM 2132 N N . SER A 1 273 ? -13.245 -2.524 14.825 1.00 96.75 273 SER A N 1
ATOM 2133 C CA . SER A 1 273 ? -13.082 -3.975 15.028 1.00 96.75 273 SER A CA 1
ATOM 2134 C C . SER A 1 273 ? -13.510 -4.823 13.823 1.00 96.75 273 SER A C 1
ATOM 2136 O O . SER A 1 273 ? -13.129 -5.986 13.725 1.00 96.75 273 SER A O 1
ATOM 2138 N N . VAL A 1 274 ? -14.252 -4.266 12.862 1.00 96.94 274 VAL A N 1
ATOM 2139 C CA . VAL A 1 274 ? -14.539 -4.970 11.602 1.00 96.94 274 VAL A CA 1
ATOM 2140 C C . VAL A 1 274 ? -13.304 -5.081 10.699 1.00 96.94 274 VAL A C 1
ATOM 2142 O O . VAL A 1 274 ? -13.211 -6.011 9.906 1.00 96.94 274 VAL A O 1
ATOM 2145 N N . ILE A 1 275 ? -12.340 -4.161 10.820 1.00 98.00 275 ILE A N 1
ATOM 2146 C CA . ILE A 1 275 ? -11.126 -4.131 9.998 1.00 98.00 275 ILE A CA 1
ATOM 2147 C C . ILE A 1 275 ? -10.106 -5.109 10.581 1.00 98.00 275 ILE A C 1
ATOM 2149 O O . ILE A 1 275 ? -9.668 -4.940 11.717 1.00 98.00 275 ILE A O 1
ATOM 2153 N N . SER A 1 276 ? -9.675 -6.083 9.783 1.00 98.19 276 SER A N 1
ATOM 2154 C CA . SER A 1 276 ? -8.641 -7.061 10.136 1.00 98.19 276 SER A CA 1
ATOM 2155 C C . SER A 1 276 ? -7.230 -6.481 10.074 1.00 98.19 276 SER A C 1
ATOM 2157 O O . SER A 1 276 ? -6.385 -6.830 10.899 1.00 98.19 276 SER A O 1
ATOM 2159 N N . ALA A 1 277 ? -6.954 -5.619 9.091 1.00 98.38 277 ALA A N 1
ATOM 2160 C CA . ALA A 1 277 ? -5.657 -4.967 8.927 1.00 98.38 277 ALA A CA 1
ATOM 2161 C C . ALA A 1 277 ? -5.731 -3.728 8.017 1.00 98.38 277 ALA A C 1
ATOM 2163 O O . ALA A 1 277 ? -6.640 -3.590 7.194 1.00 98.38 277 ALA A O 1
ATOM 2164 N N . VAL A 1 278 ? -4.722 -2.863 8.127 1.00 98.06 278 VAL A N 1
ATOM 2165 C CA . VAL A 1 278 ? -4.409 -1.822 7.139 1.00 98.06 278 VAL A CA 1
ATOM 2166 C C . VAL A 1 278 ? -3.074 -2.162 6.483 1.00 98.06 278 VAL A C 1
ATOM 2168 O O . VAL A 1 278 ? -2.067 -2.302 7.173 1.00 98.06 278 VAL A O 1
ATOM 2171 N N . LEU A 1 279 ? -3.067 -2.286 5.158 1.00 97.06 279 LEU A N 1
ATOM 2172 C CA . LEU A 1 279 ? -1.866 -2.482 4.351 1.00 97.06 279 LEU A CA 1
ATOM 2173 C C . LEU A 1 279 ? -1.499 -1.167 3.664 1.00 97.06 279 LEU A C 1
ATOM 2175 O O . LEU A 1 279 ? -2.166 -0.752 2.723 1.00 97.06 279 LEU A O 1
ATOM 2179 N N . GLN A 1 280 ? -0.434 -0.521 4.117 1.00 94.88 280 GLN A N 1
ATOM 2180 C CA . GLN A 1 280 ? 0.129 0.655 3.467 1.00 94.88 280 GLN A CA 1
ATOM 2181 C C . GLN A 1 280 ? 1.174 0.239 2.427 1.00 94.88 280 GLN A C 1
ATOM 2183 O O . GLN A 1 280 ? 2.121 -0.477 2.757 1.00 94.88 280 GLN A O 1
ATOM 2188 N N . VAL A 1 281 ? 1.018 0.700 1.188 1.00 93.69 281 VAL A N 1
ATOM 2189 C CA . VAL A 1 281 ? 1.892 0.367 0.052 1.00 93.69 281 VAL A CA 1
ATOM 2190 C C . VAL A 1 281 ? 2.032 1.548 -0.905 1.00 93.69 281 VAL A C 1
ATOM 2192 O O . VAL A 1 281 ? 1.099 2.330 -1.057 1.00 93.69 281 VAL A O 1
ATOM 2195 N N . THR A 1 282 ? 3.147 1.611 -1.633 1.00 93.00 282 THR A N 1
ATOM 2196 C CA . THR A 1 282 ? 3.347 2.593 -2.707 1.00 93.00 282 THR A CA 1
ATOM 2197 C C . THR A 1 282 ? 3.079 1.946 -4.067 1.00 93.00 282 THR A C 1
ATOM 2199 O O . THR A 1 282 ? 3.920 1.221 -4.595 1.00 93.00 282 THR A O 1
ATOM 2202 N N . LEU A 1 283 ? 1.916 2.203 -4.669 1.00 94.38 283 LEU A N 1
ATOM 2203 C CA . LEU A 1 283 ? 1.530 1.670 -5.983 1.00 94.38 283 LEU A CA 1
ATOM 2204 C C . LEU A 1 283 ? 1.470 2.806 -7.013 1.00 94.38 283 LEU A C 1
ATOM 2206 O O . LEU A 1 283 ? 0.469 3.519 -7.134 1.00 94.38 283 LEU A O 1
ATOM 2210 N N . ARG A 1 284 ? 2.571 2.981 -7.750 1.00 94.25 284 ARG A N 1
ATOM 2211 C CA . ARG A 1 284 ? 2.747 4.005 -8.795 1.00 94.25 284 ARG A CA 1
ATOM 2212 C C . ARG A 1 284 ? 3.609 3.486 -9.942 1.00 94.25 284 ARG A C 1
ATOM 2214 O O . ARG A 1 284 ? 3.988 2.325 -9.936 1.00 94.25 284 ARG A O 1
ATOM 2221 N N . GLU A 1 285 ? 3.949 4.328 -10.912 1.00 95.94 285 GLU A N 1
ATOM 2222 C CA . GLU A 1 285 ? 4.654 3.906 -12.133 1.00 95.94 285 GLU A CA 1
ATOM 2223 C C . GLU A 1 285 ? 5.970 3.156 -11.857 1.00 95.94 285 GLU A C 1
ATOM 2225 O O . GLU A 1 285 ? 6.286 2.205 -12.564 1.00 95.94 285 GLU A O 1
ATOM 2230 N N . ASP A 1 286 ? 6.686 3.504 -10.781 1.00 93.12 286 ASP A N 1
ATOM 2231 C CA . ASP A 1 286 ? 7.926 2.827 -10.357 1.00 93.12 286 ASP A CA 1
ATOM 2232 C C . ASP A 1 286 ? 7.730 1.328 -10.080 1.00 93.12 286 ASP A C 1
ATOM 2234 O O . ASP A 1 286 ? 8.694 0.568 -10.041 1.00 93.12 286 ASP A O 1
ATOM 2238 N N . TYR A 1 287 ? 6.487 0.875 -9.922 1.00 95.19 287 TYR A N 1
ATOM 2239 C CA . TYR A 1 287 ? 6.163 -0.537 -9.787 1.00 95.19 287 TYR A CA 1
ATOM 2240 C C . TYR A 1 287 ? 6.591 -1.353 -11.020 1.00 95.19 287 TYR A C 1
ATOM 2242 O O . TYR A 1 287 ? 6.968 -2.511 -10.884 1.00 95.19 287 TYR A O 1
ATOM 2250 N N . GLY A 1 288 ? 6.651 -0.752 -12.215 1.00 96.25 288 GLY A N 1
ATOM 2251 C CA . GLY A 1 288 ? 7.231 -1.411 -13.392 1.00 96.25 288 GLY A CA 1
ATOM 2252 C C . GLY A 1 288 ? 8.713 -1.772 -13.207 1.00 96.25 288 GLY A C 1
ATOM 2253 O O . GLY A 1 288 ? 9.155 -2.837 -13.641 1.00 96.25 288 GLY A O 1
ATOM 2254 N N . VAL A 1 289 ? 9.464 -0.921 -12.493 1.00 94.94 289 VAL A N 1
ATOM 2255 C CA . VAL A 1 289 ? 10.854 -1.186 -12.082 1.00 94.94 289 VAL A CA 1
ATOM 2256 C C . VAL A 1 289 ? 10.896 -2.239 -10.978 1.00 94.94 289 VAL A C 1
ATOM 2258 O O . VAL A 1 289 ? 11.757 -3.115 -10.998 1.00 94.94 289 VAL A O 1
ATOM 2261 N N . LEU A 1 290 ? 9.951 -2.192 -10.033 1.00 94.25 290 LEU A N 1
ATOM 2262 C CA . LEU A 1 290 ? 9.815 -3.228 -9.011 1.00 94.25 290 LEU A CA 1
ATOM 2263 C C . LEU A 1 290 ? 9.667 -4.615 -9.646 1.00 94.25 290 LEU A C 1
ATOM 2265 O O . LEU A 1 290 ? 10.335 -5.544 -9.207 1.00 94.25 290 LEU A O 1
ATOM 2269 N N . MET A 1 291 ? 8.823 -4.752 -10.673 1.00 95.56 291 MET A N 1
ATOM 2270 C CA . MET A 1 291 ? 8.584 -6.028 -11.360 1.00 95.56 291 MET A CA 1
ATOM 2271 C C . MET A 1 291 ? 9.866 -6.586 -11.992 1.00 95.56 291 MET A C 1
ATOM 2273 O O . MET A 1 291 ? 10.134 -7.776 -11.858 1.00 95.56 291 MET A O 1
ATOM 2277 N N . LEU A 1 292 ? 10.695 -5.722 -12.586 1.00 93.88 292 LEU A N 1
ATOM 2278 C CA . LEU A 1 292 ? 12.007 -6.096 -13.124 1.00 93.88 292 LEU A CA 1
ATOM 2279 C C . LEU A 1 292 ? 12.961 -6.585 -12.022 1.00 93.88 292 LEU A C 1
ATOM 2281 O O . LEU A 1 292 ? 13.626 -7.608 -12.159 1.00 93.88 292 LEU A O 1
ATOM 2285 N N . LEU A 1 293 ? 13.045 -5.847 -10.912 1.00 92.81 293 LEU A N 1
ATOM 2286 C CA . LEU A 1 293 ? 13.904 -6.223 -9.788 1.00 92.81 293 LEU A CA 1
ATOM 2287 C C . LEU A 1 293 ? 13.436 -7.512 -9.108 1.00 92.81 293 LEU A C 1
ATOM 2289 O O . LEU A 1 293 ? 14.261 -8.309 -8.672 1.00 92.81 293 LEU A O 1
ATOM 2293 N N . ARG A 1 294 ? 12.122 -7.721 -9.033 1.00 94.12 294 ARG A N 1
ATOM 2294 C CA . ARG A 1 294 ? 11.504 -8.943 -8.523 1.00 94.12 294 ARG A CA 1
ATOM 2295 C C . ARG A 1 294 ? 11.876 -10.152 -9.369 1.00 94.12 294 ARG A C 1
ATOM 2297 O O . ARG A 1 294 ? 12.373 -11.121 -8.813 1.00 94.12 294 ARG A O 1
ATOM 2304 N N . GLU A 1 295 ? 11.738 -10.065 -10.689 1.00 93.25 295 GLU A N 1
ATOM 2305 C CA . GLU A 1 295 ? 12.158 -11.136 -11.600 1.00 93.25 295 GLU A CA 1
ATOM 2306 C C . GLU A 1 295 ? 13.642 -11.477 -11.410 1.00 93.25 295 GLU A C 1
ATOM 2308 O O . GLU A 1 295 ? 14.001 -12.646 -11.258 1.00 93.25 295 GLU A O 1
ATOM 2313 N N . LYS A 1 296 ? 14.512 -10.463 -11.304 1.00 91.56 296 LYS A N 1
ATOM 2314 C CA . LYS A 1 296 ? 15.934 -10.680 -10.994 1.00 91.56 296 LYS A CA 1
ATOM 2315 C C . LYS A 1 296 ? 16.149 -11.333 -9.631 1.00 91.56 296 LYS A C 1
ATOM 2317 O O . LYS A 1 296 ? 16.989 -12.222 -9.522 1.00 91.56 296 LYS A O 1
ATOM 2322 N N . ALA A 1 297 ? 15.399 -10.933 -8.606 1.00 91.31 297 ALA A N 1
ATOM 2323 C CA . ALA A 1 297 ? 15.458 -11.554 -7.285 1.00 91.31 297 ALA A CA 1
ATOM 2324 C C . ALA A 1 297 ? 15.008 -13.024 -7.306 1.00 91.31 297 ALA A C 1
ATOM 2326 O O . ALA A 1 297 ? 15.472 -13.819 -6.492 1.00 91.31 297 ALA A O 1
ATOM 2327 N N . GLU A 1 298 ? 14.117 -13.407 -8.215 1.00 91.75 298 GLU A N 1
ATOM 2328 C CA . GLU A 1 298 ? 13.608 -14.778 -8.345 1.00 91.75 298 GLU A CA 1
ATOM 2329 C C . GLU A 1 298 ? 14.546 -15.686 -9.142 1.00 91.75 298 GLU A C 1
ATOM 2331 O O . GLU A 1 298 ? 14.614 -16.883 -8.871 1.00 91.75 298 GLU A O 1
ATOM 2336 N N . THR A 1 299 ? 15.281 -15.122 -10.102 1.00 87.12 299 THR A N 1
ATOM 2337 C CA . THR A 1 299 ? 15.994 -15.896 -11.131 1.00 87.12 299 THR A CA 1
ATOM 2338 C C . THR A 1 299 ? 17.516 -15.817 -11.057 1.00 87.12 299 THR A C 1
ATOM 2340 O O . THR A 1 299 ? 18.190 -16.793 -11.383 1.00 87.12 299 THR A O 1
ATOM 2343 N N . GLU A 1 300 ? 18.070 -14.682 -10.632 1.00 84.06 300 GLU A N 1
ATOM 2344 C CA . GLU A 1 300 ? 19.494 -14.371 -10.804 1.00 84.06 300 GLU A CA 1
ATOM 2345 C C . GLU A 1 300 ? 20.170 -13.975 -9.486 1.00 84.06 300 GLU A C 1
ATOM 2347 O O . GLU A 1 300 ? 21.189 -14.552 -9.106 1.00 84.06 300 GLU A O 1
ATOM 2352 N N . GLU A 1 301 ? 19.618 -12.982 -8.787 1.00 85.00 301 GLU A N 1
ATOM 2353 C CA . GLU A 1 301 ? 20.316 -12.247 -7.733 1.00 85.00 301 GLU A CA 1
ATOM 2354 C C . GLU A 1 301 ? 19.429 -12.034 -6.503 1.00 85.00 301 GLU A C 1
ATOM 2356 O O . GLU A 1 301 ? 18.736 -11.024 -6.351 1.00 85.00 301 GLU A O 1
ATOM 2361 N N . ARG A 1 302 ? 19.496 -12.996 -5.574 1.00 87.94 302 ARG A N 1
ATOM 2362 C CA . ARG A 1 302 ? 18.735 -12.994 -4.314 1.00 87.94 302 ARG A CA 1
ATOM 2363 C C . ARG A 1 302 ? 19.000 -11.760 -3.444 1.00 87.94 302 ARG A C 1
ATOM 2365 O O . ARG A 1 302 ? 18.134 -11.410 -2.649 1.00 87.94 302 ARG A O 1
ATOM 2372 N N . LEU A 1 303 ? 20.139 -11.066 -3.590 1.00 84.88 303 LEU A N 1
ATOM 2373 C CA . LEU A 1 303 ? 20.423 -9.843 -2.819 1.00 84.88 303 LEU A CA 1
ATOM 2374 C C . LEU A 1 303 ? 19.389 -8.739 -3.064 1.00 84.88 303 LEU A C 1
ATOM 2376 O O . LEU A 1 303 ? 19.139 -7.919 -2.179 1.00 84.88 303 LEU A O 1
ATOM 2380 N N . ILE A 1 304 ? 18.774 -8.723 -4.250 1.00 86.38 304 ILE A N 1
ATOM 2381 C CA . ILE A 1 304 ? 17.782 -7.714 -4.627 1.00 86.38 304 ILE A CA 1
ATOM 2382 C C . ILE A 1 304 ? 16.516 -7.834 -3.771 1.00 86.38 304 ILE A C 1
ATOM 2384 O O . ILE A 1 304 ? 15.877 -6.820 -3.504 1.00 86.38 304 ILE A O 1
ATOM 2388 N N . GLU A 1 305 ? 16.187 -9.026 -3.261 1.00 85.75 305 GLU A N 1
ATOM 2389 C CA . GLU A 1 305 ? 15.023 -9.237 -2.389 1.00 85.75 305 GLU A CA 1
ATOM 2390 C C . GLU A 1 305 ? 15.028 -8.281 -1.185 1.00 85.75 305 GLU A C 1
ATOM 2392 O O . GLU A 1 305 ? 13.995 -7.707 -0.850 1.00 85.75 305 GLU A O 1
ATOM 2397 N N . GLY A 1 306 ? 16.199 -8.019 -0.591 1.00 79.38 306 GLY A N 1
ATOM 2398 C CA . GLY A 1 306 ? 16.338 -7.091 0.539 1.00 79.38 306 GLY A CA 1
ATOM 2399 C C . GLY A 1 306 ? 16.060 -5.619 0.198 1.00 79.38 306 GLY A C 1
ATOM 2400 O O . GLY A 1 306 ? 15.819 -4.815 1.101 1.00 79.38 306 GLY A O 1
ATOM 2401 N N . GLN A 1 307 ? 16.077 -5.260 -1.089 1.00 81.50 307 GLN A N 1
ATOM 2402 C CA . GLN A 1 307 ? 15.761 -3.916 -1.583 1.00 81.50 307 GLN A CA 1
ATOM 2403 C C . GLN A 1 307 ? 14.267 -3.731 -1.861 1.00 81.50 307 GLN A C 1
ATOM 2405 O O . GLN A 1 307 ? 13.789 -2.597 -1.891 1.00 81.50 307 GLN A O 1
ATOM 2410 N N . LEU A 1 308 ? 13.527 -4.824 -2.063 1.00 88.12 308 LEU A N 1
ATOM 2411 C CA . LEU A 1 308 ? 12.103 -4.781 -2.364 1.00 88.12 308 LEU A CA 1
ATOM 2412 C C . LEU A 1 308 ? 11.313 -4.607 -1.074 1.00 88.12 308 LEU A C 1
ATOM 2414 O O . LEU A 1 308 ? 11.354 -5.444 -0.171 1.00 88.12 308 LEU A O 1
ATOM 2418 N N . ARG A 1 309 ? 10.565 -3.507 -0.974 1.00 87.56 309 ARG A N 1
ATOM 2419 C CA . ARG A 1 309 ? 9.718 -3.265 0.194 1.00 87.56 309 ARG A CA 1
ATOM 2420 C C . ARG A 1 309 ? 8.286 -3.725 -0.069 1.00 87.56 309 ARG A C 1
ATOM 2422 O O . ARG A 1 309 ? 7.626 -3.181 -0.952 1.00 87.56 309 ARG A O 1
ATOM 2429 N N . PRO A 1 310 ? 7.750 -4.670 0.727 1.00 90.12 310 PRO A N 1
ATOM 2430 C CA . PRO A 1 310 ? 6.355 -5.082 0.615 1.00 90.12 310 PRO A CA 1
ATOM 2431 C C . PRO A 1 310 ? 5.368 -4.020 1.118 1.00 90.12 310 PRO A C 1
ATOM 2433 O O . PRO A 1 310 ? 4.164 -4.212 0.968 1.00 90.12 310 PRO A O 1
ATOM 2436 N N . GLY A 1 311 ? 5.827 -2.913 1.700 1.00 91.25 311 GLY A N 1
ATOM 2437 C CA . GLY A 1 311 ? 4.986 -1.968 2.429 1.00 91.25 311 GLY A CA 1
ATOM 2438 C C . GLY A 1 311 ? 4.907 -2.313 3.915 1.00 91.25 311 GLY A C 1
ATOM 2439 O O . GLY A 1 311 ? 5.774 -3.008 4.453 1.00 91.25 311 GLY A O 1
ATOM 2440 N N . VAL A 1 312 ? 3.862 -1.829 4.587 1.00 92.81 312 VAL A N 1
ATOM 2441 C CA . VAL A 1 312 ? 3.637 -2.051 6.021 1.00 92.81 312 VAL A CA 1
ATOM 2442 C C . VAL A 1 312 ? 2.224 -2.547 6.275 1.00 92.81 312 VAL A C 1
ATOM 2444 O O . VAL A 1 312 ? 1.251 -1.936 5.843 1.00 92.81 312 VAL A O 1
ATOM 2447 N N . LEU A 1 313 ? 2.117 -3.650 7.012 1.00 95.25 313 LEU A N 1
ATOM 2448 C CA . LEU A 1 313 ? 0.854 -4.268 7.392 1.00 95.25 313 LEU A CA 1
ATOM 2449 C C . LEU A 1 313 ? 0.601 -4.058 8.886 1.00 95.25 313 LEU A C 1
ATOM 2451 O O . LEU A 1 313 ? 1.181 -4.741 9.727 1.00 95.25 313 LEU A O 1
ATOM 2455 N N . ALA A 1 314 ? -0.288 -3.125 9.216 1.00 95.50 314 ALA A N 1
ATOM 2456 C CA . ALA A 1 314 ? -0.763 -2.917 10.576 1.00 95.50 314 ALA A CA 1
ATOM 2457 C C . ALA A 1 314 ? -1.943 -3.863 10.849 1.00 95.50 314 ALA A C 1
ATOM 2459 O O . ALA A 1 314 ? -3.031 -3.685 10.299 1.00 95.50 314 ALA A O 1
ATOM 2460 N N . VAL A 1 315 ? -1.734 -4.889 11.675 1.00 97.56 315 VAL A N 1
ATOM 2461 C CA . VAL A 1 315 ? -2.747 -5.917 11.975 1.00 97.56 315 VAL A CA 1
ATOM 2462 C C . VAL A 1 315 ? -3.613 -5.486 13.150 1.00 97.56 315 VAL A C 1
ATOM 2464 O O . VAL A 1 315 ? -3.097 -5.151 14.208 1.00 97.56 315 VAL A O 1
ATOM 2467 N N . ASN A 1 316 ? -4.934 -5.546 13.030 1.00 97.69 316 ASN A N 1
ATOM 2468 C CA . ASN A 1 316 ? -5.808 -5.228 14.152 1.00 97.69 316 ASN A CA 1
ATOM 2469 C C . ASN A 1 316 ? -5.941 -6.441 15.095 1.00 97.69 316 ASN A C 1
ATOM 2471 O O . ASN A 1 316 ? -6.633 -7.403 14.750 1.00 97.69 316 ASN A O 1
ATOM 2475 N N . PRO A 1 317 ? -5.343 -6.420 16.303 1.00 95.06 317 PRO A N 1
ATOM 2476 C CA . PRO A 1 317 ? -5.466 -7.534 17.241 1.00 95.06 317 PRO A CA 1
ATOM 2477 C C . PRO A 1 317 ? -6.877 -7.638 17.839 1.00 95.06 317 PRO A C 1
ATOM 2479 O O . PRO A 1 317 ? -7.222 -8.666 18.413 1.00 95.06 317 PRO A O 1
ATOM 2482 N N . ARG A 1 318 ? -7.692 -6.581 17.718 1.00 94.38 318 ARG A N 1
ATOM 2483 C CA . ARG A 1 318 ? -9.073 -6.514 18.213 1.00 94.38 318 ARG A CA 1
ATOM 2484 C C . ARG A 1 318 ? -10.105 -6.825 17.131 1.00 94.38 318 ARG A C 1
ATOM 2486 O O . ARG A 1 318 ? -11.298 -6.649 17.374 1.00 94.38 318 ARG A O 1
ATOM 2493 N N . ALA A 1 319 ? -9.665 -7.212 15.936 1.00 96.62 319 ALA A N 1
ATOM 2494 C CA . ALA A 1 319 ? -10.589 -7.487 14.854 1.00 96.62 319 ALA A CA 1
ATOM 2495 C C . ALA A 1 319 ? -11.512 -8.660 15.194 1.00 96.62 319 ALA A C 1
ATOM 2497 O O . ALA A 1 319 ? -11.080 -9.632 15.812 1.00 96.62 319 ALA A O 1
ATOM 2498 N N . VAL A 1 320 ? -12.753 -8.610 14.708 1.00 94.81 320 VAL A N 1
ATOM 2499 C CA . VAL A 1 320 ? -13.685 -9.747 14.759 1.00 94.81 320 VAL A CA 1
ATOM 2500 C C . VAL A 1 320 ? -13.070 -10.966 14.058 1.00 94.81 320 VAL A C 1
ATOM 2502 O O . VAL A 1 320 ? -13.172 -12.079 14.566 1.00 94.81 320 VAL A O 1
ATOM 2505 N N . ASN A 1 321 ? -12.357 -10.741 12.947 1.00 94.62 321 ASN A N 1
ATOM 2506 C CA . ASN A 1 321 ? -11.526 -11.747 12.280 1.00 94.62 321 ASN A CA 1
ATOM 2507 C C . ASN A 1 321 ? -10.092 -11.225 12.149 1.00 94.62 321 ASN A C 1
ATOM 2509 O O . ASN A 1 321 ? -9.788 -10.528 11.176 1.00 94.62 321 ASN A O 1
ATOM 2513 N N . PRO A 1 322 ? -9.197 -11.513 13.105 1.00 93.50 322 PRO A N 1
ATOM 2514 C CA . PRO A 1 322 ? -7.814 -11.072 13.016 1.00 93.50 322 PRO A CA 1
ATOM 2515 C C . PRO A 1 322 ? -7.070 -11.815 11.904 1.00 93.50 322 PRO A C 1
ATOM 2517 O O . PRO A 1 322 ? -7.314 -12.991 11.621 1.00 93.50 322 PRO A O 1
ATOM 2520 N N . LEU A 1 323 ? -6.128 -11.115 11.276 1.00 93.50 323 LEU A N 1
ATOM 2521 C CA . LEU A 1 323 ? -5.277 -11.682 10.239 1.00 93.50 323 LEU A CA 1
ATOM 2522 C C . LEU A 1 323 ? -4.223 -12.597 10.887 1.00 93.50 323 LEU A C 1
ATOM 2524 O O . LEU A 1 323 ? -3.408 -12.127 11.679 1.00 93.50 323 LEU A O 1
ATOM 2528 N N . TYR A 1 324 ? -4.211 -13.890 10.562 1.00 89.94 324 TYR A N 1
ATOM 2529 C CA . TYR A 1 324 ? -3.215 -14.835 11.083 1.00 89.94 324 TYR A CA 1
ATOM 2530 C C . TYR A 1 324 ? -1.952 -14.882 10.202 1.00 89.94 324 TYR A C 1
ATOM 2532 O O . TYR A 1 324 ? -1.964 -14.433 9.056 1.00 89.94 324 TYR A O 1
ATOM 2540 N N . VAL A 1 325 ? -0.852 -15.410 10.749 1.00 92.31 325 VAL A N 1
ATOM 2541 C CA . VAL A 1 325 ? 0.512 -15.286 10.189 1.00 92.31 325 VAL A CA 1
ATOM 2542 C C . VAL A 1 325 ? 0.625 -15.716 8.711 1.00 92.31 325 VAL A C 1
ATOM 2544 O O . VAL A 1 325 ? 1.110 -14.918 7.914 1.00 92.31 325 VAL A O 1
ATOM 2547 N N . PRO A 1 326 ? 0.144 -16.902 8.285 1.00 91.50 326 PRO A N 1
ATOM 2548 C CA . PRO A 1 326 ? 0.119 -17.272 6.868 1.00 91.50 326 PRO A CA 1
ATOM 2549 C C . PRO A 1 326 ? -0.546 -16.258 5.923 1.00 91.50 326 PRO A C 1
ATOM 2551 O O . PRO A 1 326 ? -0.006 -16.006 4.846 1.00 91.50 326 PRO A O 1
ATOM 2554 N N . LEU A 1 327 ? -1.670 -15.636 6.309 1.00 91.88 327 LEU A N 1
ATOM 2555 C CA . LEU A 1 327 ? -2.299 -14.592 5.482 1.00 91.88 327 LEU A CA 1
ATOM 2556 C C . LEU A 1 327 ? -1.460 -13.315 5.454 1.00 91.88 327 LEU A C 1
ATOM 2558 O O . LEU A 1 327 ? -1.358 -12.666 4.415 1.00 91.88 327 LEU A O 1
ATOM 2562 N N . GLN A 1 328 ? -0.843 -12.957 6.586 1.00 94.62 328 GLN A N 1
ATOM 2563 C CA . GLN A 1 328 ? 0.080 -11.822 6.651 1.00 94.62 328 GLN A CA 1
ATOM 2564 C C . GLN A 1 328 ? 1.239 -12.021 5.670 1.00 94.62 328 GLN A C 1
ATOM 2566 O O . GLN A 1 328 ? 1.510 -11.140 4.859 1.00 94.62 328 GLN A O 1
ATOM 2571 N N . HIS A 1 329 ? 1.873 -13.198 5.686 1.00 92.06 329 HIS A N 1
ATOM 2572 C CA . HIS A 1 329 ? 2.953 -13.531 4.758 1.00 92.06 329 HIS A CA 1
ATOM 2573 C C . HIS A 1 329 ? 2.492 -13.503 3.300 1.00 92.06 329 HIS A C 1
ATOM 2575 O O . HIS A 1 329 ? 3.190 -12.935 2.467 1.00 92.06 329 HIS A O 1
ATOM 2581 N N . GLY A 1 330 ? 1.312 -14.049 2.991 1.00 92.31 330 GLY A N 1
ATOM 2582 C CA . GLY A 1 330 ? 0.773 -14.035 1.632 1.00 92.31 330 GLY A CA 1
ATOM 2583 C C . GLY A 1 330 ? 0.542 -12.616 1.099 1.00 92.31 330 GLY A C 1
ATOM 2584 O O . GLY A 1 330 ? 0.944 -12.303 -0.015 1.00 92.31 330 GLY A O 1
ATOM 2585 N N . LEU A 1 331 ? -0.072 -11.726 1.889 1.00 93.50 331 LEU A N 1
ATOM 2586 C CA . LEU A 1 331 ? -0.303 -10.323 1.492 1.00 93.50 331 LEU A CA 1
ATOM 2587 C C . LEU A 1 331 ? 0.999 -9.508 1.369 1.00 93.50 331 LEU A C 1
ATOM 2589 O O . LEU A 1 331 ? 1.087 -8.557 0.584 1.00 93.50 331 LEU A O 1
ATOM 2593 N N . MET A 1 332 ? 2.021 -9.888 2.136 1.00 93.75 332 MET A N 1
ATOM 2594 C CA . MET A 1 332 ? 3.339 -9.249 2.134 1.00 93.75 332 MET A CA 1
ATOM 2595 C C . MET A 1 332 ? 4.334 -9.903 1.171 1.00 93.75 332 MET A C 1
ATOM 2597 O O . MET A 1 332 ? 5.470 -9.443 1.074 1.00 93.75 332 MET A O 1
ATOM 2601 N N . LYS A 1 333 ? 3.929 -10.943 0.436 1.00 93.31 333 LYS A N 1
ATOM 2602 C CA . LYS A 1 333 ? 4.790 -11.627 -0.526 1.00 93.31 333 LYS A CA 1
ATOM 2603 C C . LYS A 1 333 ? 5.099 -10.703 -1.705 1.00 93.31 333 LYS A C 1
ATOM 2605 O O . LYS A 1 333 ? 4.191 -10.200 -2.365 1.00 93.31 333 LYS A O 1
ATOM 2610 N N . MET A 1 334 ? 6.390 -10.495 -1.950 1.00 91.00 334 MET A N 1
ATOM 2611 C CA . MET A 1 334 ? 6.904 -9.696 -3.069 1.00 91.00 334 MET A CA 1
ATOM 2612 C C . MET A 1 334 ? 7.736 -10.495 -4.051 1.00 91.00 334 MET A C 1
ATOM 2614 O O . MET A 1 334 ? 7.911 -10.019 -5.157 1.00 91.00 334 MET A O 1
ATOM 2618 N N . VAL A 1 335 ? 8.273 -11.636 -3.632 1.00 91.69 335 VAL A N 1
ATOM 2619 C CA . VAL A 1 335 ? 9.166 -12.495 -4.405 1.00 91.69 335 VAL A CA 1
ATOM 2620 C C . VAL A 1 335 ? 8.651 -13.916 -4.227 1.00 91.69 335 VAL A C 1
ATOM 2622 O O . VAL A 1 335 ? 8.430 -14.358 -3.094 1.00 91.69 335 VAL A O 1
ATOM 2625 N N . ASP A 1 336 ? 8.424 -14.622 -5.328 1.00 90.19 336 ASP A N 1
ATOM 2626 C CA . ASP A 1 336 ? 8.097 -16.042 -5.327 1.00 90.19 336 ASP A CA 1
ATOM 2627 C C . ASP A 1 336 ? 9.339 -16.885 -5.589 1.00 90.19 336 ASP A C 1
ATOM 2629 O O . ASP A 1 336 ? 9.663 -17.256 -6.714 1.00 90.19 336 ASP A O 1
ATOM 2633 N N . ALA A 1 337 ? 10.056 -17.179 -4.512 1.00 85.44 337 ALA A N 1
ATOM 2634 C CA . ALA A 1 337 ? 11.251 -17.993 -4.573 1.00 85.44 337 ALA A CA 1
ATOM 2635 C C . ALA A 1 337 ? 11.340 -18.943 -3.382 1.00 85.44 337 ALA A C 1
ATOM 2637 O O . ALA A 1 337 ? 10.800 -18.648 -2.308 1.00 85.44 337 ALA A O 1
ATOM 2638 N N . PRO A 1 338 ? 12.032 -20.082 -3.549 1.00 84.69 338 PRO A N 1
ATOM 2639 C CA . PRO A 1 338 ? 12.231 -21.019 -2.460 1.00 84.69 338 PRO A CA 1
ATOM 2640 C C . PRO A 1 338 ? 12.990 -20.359 -1.298 1.00 84.69 338 PRO A C 1
ATOM 2642 O O . PRO A 1 338 ? 13.844 -19.495 -1.521 1.00 84.69 338 PRO A O 1
ATOM 2645 N N . PRO A 1 339 ? 12.708 -20.770 -0.049 1.00 85.25 339 PRO A N 1
ATOM 2646 C CA . PRO A 1 339 ? 13.459 -20.292 1.100 1.00 85.25 339 PRO A CA 1
ATOM 2647 C C . PRO A 1 339 ? 14.933 -20.678 0.957 1.00 85.25 339 PRO A C 1
ATOM 2649 O O . PRO A 1 339 ? 15.254 -21.810 0.591 1.00 85.25 339 PRO A O 1
ATOM 2652 N N . LEU A 1 340 ? 15.821 -19.743 1.289 1.00 85.62 340 LEU A N 1
ATOM 2653 C CA . LEU A 1 340 ? 17.258 -19.991 1.299 1.00 85.62 340 LEU A CA 1
ATOM 2654 C C . LEU A 1 340 ? 17.601 -21.019 2.381 1.00 85.62 340 LEU A C 1
ATOM 2656 O O . LEU A 1 340 ? 17.148 -20.915 3.525 1.00 85.62 340 LEU A O 1
ATOM 2660 N N . SER A 1 341 ? 18.456 -21.983 2.049 1.00 90.31 341 SER A N 1
ATOM 2661 C CA . SER A 1 341 ? 19.146 -22.773 3.064 1.00 90.31 341 SER A CA 1
ATOM 2662 C C . SER A 1 341 ? 20.008 -21.862 3.944 1.00 90.31 341 SER A C 1
ATOM 2664 O O . SER A 1 341 ? 20.419 -20.775 3.532 1.00 90.31 341 SER A O 1
ATOM 2666 N N . LEU A 1 342 ? 20.342 -22.313 5.158 1.00 90.88 342 LEU A N 1
ATOM 2667 C CA . LEU A 1 342 ? 21.213 -21.547 6.062 1.00 90.88 342 LEU A CA 1
ATOM 2668 C C . LEU A 1 342 ? 22.534 -21.155 5.388 1.00 90.88 342 LEU A C 1
ATOM 2670 O O . LEU A 1 342 ? 23.021 -20.044 5.582 1.00 90.88 342 LEU A O 1
ATOM 2674 N N . LYS A 1 343 ? 23.083 -22.055 4.566 1.00 92.25 343 LYS A N 1
ATOM 2675 C CA . LYS A 1 343 ? 24.310 -21.809 3.813 1.00 92.25 343 LYS A CA 1
ATOM 2676 C C . LYS A 1 343 ? 24.121 -20.741 2.742 1.00 92.25 343 LYS A C 1
ATOM 2678 O O . LYS A 1 343 ? 24.931 -19.828 2.664 1.00 92.25 343 LYS A O 1
ATOM 2683 N N . GLU A 1 344 ? 23.052 -20.813 1.956 1.00 90.31 344 GLU A N 1
ATOM 2684 C CA . GLU A 1 344 ? 22.774 -19.794 0.939 1.00 90.31 344 GLU A CA 1
ATOM 2685 C C . GLU A 1 344 ? 22.530 -18.424 1.573 1.00 90.31 344 GLU A C 1
ATOM 2687 O O . GLU A 1 344 ? 23.061 -17.431 1.089 1.00 90.31 344 GLU A O 1
ATOM 2692 N N . ALA A 1 345 ? 21.798 -18.363 2.690 1.00 89.25 345 ALA A N 1
ATOM 2693 C CA . ALA A 1 345 ? 21.600 -17.124 3.438 1.00 89.25 345 ALA A CA 1
ATOM 2694 C C . ALA A 1 345 ? 22.928 -16.549 3.968 1.00 89.25 345 ALA A C 1
ATOM 2696 O O . ALA A 1 345 ? 23.144 -15.337 3.930 1.00 89.25 345 ALA A O 1
ATOM 2697 N N . TRP A 1 346 ? 23.839 -17.411 4.426 1.00 91.62 346 TRP A N 1
ATOM 2698 C CA . TRP A 1 346 ? 25.176 -17.014 4.866 1.00 91.62 346 TRP A CA 1
ATOM 2699 C C . TRP A 1 346 ? 26.046 -16.495 3.719 1.00 91.62 346 TRP A C 1
ATOM 2701 O O . TRP A 1 346 ? 26.643 -15.423 3.830 1.00 91.62 346 TRP A O 1
ATOM 2711 N N . ASP A 1 347 ? 26.083 -17.216 2.598 1.00 90.94 347 ASP A N 1
ATOM 2712 C CA . ASP A 1 347 ? 26.826 -16.818 1.401 1.00 90.94 347 ASP A CA 1
ATOM 2713 C C . ASP A 1 347 ? 26.291 -15.488 0.851 1.00 90.94 347 ASP A C 1
ATOM 2715 O O . ASP A 1 347 ? 27.064 -14.604 0.476 1.00 90.94 347 ASP A O 1
ATOM 2719 N N . LEU A 1 348 ? 24.969 -15.299 0.884 1.00 89.62 348 LEU A N 1
ATOM 2720 C CA . LEU A 1 348 ? 24.326 -14.040 0.529 1.00 89.62 348 LEU A CA 1
ATOM 2721 C C . LEU A 1 348 ? 24.779 -12.904 1.453 1.00 89.62 348 LEU A C 1
ATOM 2723 O O . LEU A 1 348 ? 25.156 -11.832 0.978 1.00 89.62 348 LEU A O 1
ATOM 2727 N N . LYS A 1 349 ? 24.826 -13.150 2.768 1.00 89.88 349 LYS A N 1
ATOM 2728 C CA . LYS A 1 349 ? 25.277 -12.149 3.740 1.00 89.88 349 LYS A CA 1
ATOM 2729 C C . LYS A 1 349 ? 26.745 -11.765 3.546 1.00 89.88 349 LYS A C 1
ATOM 2731 O O . LYS A 1 349 ? 27.086 -10.589 3.652 1.00 89.88 349 LYS A O 1
ATOM 2736 N N . ASN A 1 350 ? 27.602 -12.732 3.222 1.00 91.38 350 ASN A N 1
ATOM 2737 C CA . ASN A 1 350 ? 28.999 -12.485 2.862 1.00 91.38 350 ASN A CA 1
ATOM 2738 C C . ASN A 1 350 ? 29.113 -11.568 1.638 1.00 91.38 350 ASN A C 1
ATOM 2740 O O . ASN A 1 350 ? 29.882 -10.608 1.667 1.00 91.38 350 ASN A O 1
ATOM 2744 N N . ARG A 1 351 ? 28.336 -11.831 0.579 1.00 89.38 351 ARG A N 1
ATOM 2745 C CA . ARG A 1 351 ? 28.320 -10.982 -0.624 1.00 89.38 351 ARG A CA 1
ATOM 2746 C C . ARG A 1 351 ? 27.839 -9.569 -0.310 1.00 89.38 351 ARG A C 1
ATOM 2748 O O . ARG A 1 351 ? 28.477 -8.612 -0.737 1.00 89.38 351 ARG A O 1
ATOM 2755 N N . GLU A 1 352 ? 26.771 -9.433 0.477 1.00 88.81 352 GLU A N 1
ATOM 2756 C CA . GLU A 1 352 ? 26.268 -8.133 0.936 1.00 88.81 352 GLU A CA 1
ATOM 2757 C C . GLU A 1 352 ? 27.358 -7.340 1.673 1.00 88.81 352 GLU A C 1
ATOM 2759 O O . GLU A 1 352 ? 27.639 -6.189 1.336 1.00 88.81 352 GLU A O 1
ATOM 2764 N N . LEU A 1 353 ? 28.029 -7.972 2.641 1.00 90.69 353 LEU A N 1
ATOM 2765 C CA . LEU A 1 353 ? 29.109 -7.345 3.401 1.00 90.69 353 LEU A CA 1
ATOM 2766 C C . LEU A 1 353 ? 30.301 -6.985 2.516 1.00 90.69 353 LEU A C 1
ATOM 2768 O O . LEU A 1 353 ? 30.866 -5.909 2.685 1.00 90.69 353 LEU A O 1
ATOM 2772 N N . LYS A 1 354 ? 30.652 -7.831 1.545 1.00 92.44 354 LYS A N 1
ATOM 2773 C CA . LYS A 1 354 ? 31.713 -7.544 0.575 1.00 92.44 354 LYS A CA 1
ATOM 2774 C C . LYS A 1 354 ? 31.390 -6.336 -0.299 1.00 92.44 354 LYS A C 1
ATOM 2776 O O . LYS A 1 354 ? 32.273 -5.523 -0.542 1.00 92.44 354 LYS A O 1
ATOM 2781 N N . MET A 1 355 ? 30.137 -6.171 -0.728 1.00 88.06 355 MET A N 1
ATOM 2782 C CA . MET A 1 355 ? 29.725 -4.968 -1.464 1.00 88.06 355 MET A CA 1
ATOM 2783 C C . MET A 1 355 ? 29.849 -3.702 -0.608 1.00 88.06 355 MET A C 1
ATOM 2785 O O . MET A 1 355 ? 30.291 -2.671 -1.103 1.00 88.06 355 MET A O 1
ATOM 2789 N N . ILE A 1 356 ? 29.473 -3.775 0.673 1.00 88.06 356 ILE A N 1
ATOM 2790 C CA . ILE A 1 356 ? 29.485 -2.621 1.588 1.00 88.06 356 ILE A CA 1
ATOM 2791 C C . ILE A 1 356 ? 30.911 -2.249 2.015 1.00 88.06 356 ILE A C 1
ATOM 2793 O O . ILE A 1 356 ? 31.262 -1.073 2.077 1.00 88.06 356 ILE A O 1
ATOM 2797 N N . LEU A 1 357 ? 31.726 -3.248 2.349 1.00 92.56 357 LEU A N 1
ATOM 2798 C CA . LEU A 1 357 ? 33.059 -3.077 2.933 1.00 92.56 357 LEU A CA 1
ATOM 2799 C C . LEU A 1 357 ? 34.180 -3.117 1.880 1.00 92.56 357 LEU A C 1
ATOM 2801 O O . LEU A 1 357 ? 35.336 -2.830 2.197 1.00 92.56 357 LEU A O 1
ATOM 2805 N N . GLY A 1 358 ? 33.842 -3.454 0.635 1.00 92.94 358 GLY A N 1
ATOM 2806 C CA . GLY A 1 358 ? 34.760 -3.566 -0.490 1.00 92.94 358 GLY A CA 1
ATOM 2807 C C . GLY A 1 358 ? 35.687 -4.783 -0.416 1.00 92.94 358 GLY A C 1
ATOM 2808 O O . GLY A 1 358 ? 35.532 -5.686 0.407 1.00 92.94 358 GLY A O 1
ATOM 2809 N N . GLU A 1 359 ? 36.710 -4.773 -1.272 1.00 90.94 359 GLU A N 1
ATOM 2810 C CA . GLU A 1 359 ? 37.676 -5.874 -1.454 1.00 90.94 359 GLU A CA 1
ATOM 2811 C C . GLU A 1 359 ? 38.472 -6.247 -0.188 1.00 90.94 359 GLU A C 1
ATOM 2813 O O . GLU A 1 359 ? 39.072 -7.317 -0.113 1.00 90.94 359 GLU A O 1
ATOM 2818 N N . GLY A 1 360 ? 38.491 -5.378 0.829 1.00 91.00 360 GLY A N 1
ATOM 2819 C CA . GLY A 1 360 ? 39.145 -5.657 2.111 1.00 91.00 360 GLY A CA 1
ATOM 2820 C C . GLY A 1 360 ? 38.396 -6.670 2.984 1.00 91.00 360 GLY A C 1
ATOM 2821 O O . GLY A 1 360 ? 38.983 -7.230 3.914 1.00 91.00 360 GLY A O 1
ATOM 2822 N N . TYR A 1 361 ? 37.114 -6.919 2.704 1.00 94.50 361 TYR A N 1
ATOM 2823 C CA . TYR A 1 361 ? 36.320 -7.889 3.443 1.00 94.50 361 TYR A CA 1
ATOM 2824 C C . TYR A 1 361 ? 36.669 -9.319 3.035 1.00 94.50 361 TYR A C 1
ATOM 2826 O O . TYR A 1 361 ? 36.514 -9.726 1.884 1.00 94.50 361 TYR A O 1
ATOM 2834 N N . LYS A 1 362 ? 37.109 -10.109 4.015 1.00 94.06 362 LYS A N 1
ATOM 2835 C CA . LYS A 1 362 ? 37.305 -11.549 3.850 1.00 94.06 362 LYS A CA 1
ATOM 2836 C C . LYS A 1 362 ? 36.002 -12.260 4.183 1.00 94.06 362 LYS A C 1
ATOM 2838 O O . LYS A 1 362 ? 35.553 -12.205 5.330 1.00 94.06 362 LYS A O 1
ATOM 2843 N N . GLU A 1 363 ? 35.434 -12.924 3.183 1.00 93.50 363 GLU A N 1
ATOM 2844 C CA . GLU A 1 363 ? 34.250 -13.768 3.340 1.00 93.50 363 GLU A CA 1
ATOM 2845 C C . GLU A 1 363 ? 34.478 -14.784 4.464 1.00 93.50 363 GLU A C 1
ATOM 2847 O O . GLU A 1 363 ? 35.538 -15.410 4.562 1.00 93.50 363 GLU A O 1
ATOM 2852 N N . GLN A 1 364 ? 33.495 -14.901 5.351 1.00 94.06 364 GLN A N 1
ATOM 2853 C CA . GLN A 1 364 ? 33.571 -15.800 6.494 1.00 94.06 364 GLN A CA 1
ATOM 2854 C C . GLN A 1 364 ? 33.105 -17.200 6.076 1.00 94.06 364 GLN A C 1
ATOM 2856 O O . GLN A 1 364 ? 32.088 -17.314 5.385 1.00 94.06 364 GLN A O 1
ATOM 2861 N N . PRO A 1 365 ? 33.788 -18.283 6.483 1.00 93.56 365 PRO A N 1
ATOM 2862 C CA . PRO A 1 365 ? 33.317 -19.633 6.194 1.00 93.56 365 PRO A CA 1
ATOM 2863 C C . PRO A 1 365 ? 31.978 -19.897 6.895 1.00 93.56 365 PRO A C 1
ATOM 2865 O O . PRO A 1 365 ? 31.718 -19.347 7.965 1.00 93.56 365 PRO A O 1
ATOM 2868 N N . PHE A 1 366 ? 31.134 -20.743 6.299 1.00 93.06 366 PHE A N 1
ATOM 2869 C CA . PHE A 1 366 ? 29.873 -21.154 6.919 1.00 93.06 366 PHE A CA 1
ATOM 2870 C C . PHE A 1 366 ? 30.148 -21.863 8.261 1.00 93.06 366 PHE A C 1
ATOM 2872 O O . PHE A 1 366 ? 30.948 -22.805 8.269 1.00 93.06 366 PHE A O 1
ATOM 2879 N N . PRO A 1 367 ? 29.536 -21.434 9.384 1.00 89.06 367 PRO A N 1
ATOM 2880 C CA . PRO A 1 367 ? 29.740 -22.072 10.680 1.00 89.06 367 PRO A CA 1
ATOM 2881 C C . PRO A 1 367 ? 29.210 -23.511 10.649 1.00 89.06 367 PRO A C 1
ATOM 2883 O O . PRO A 1 367 ? 28.105 -23.758 10.167 1.00 89.06 367 PRO A O 1
ATOM 2886 N N . HIS A 1 368 ? 30.034 -24.450 11.118 1.00 77.19 368 HIS A N 1
ATOM 2887 C CA . HIS A 1 368 ? 29.734 -25.883 11.142 1.00 77.19 368 HIS A CA 1
ATOM 2888 C C . HIS A 1 368 ? 28.708 -26.273 12.201 1.00 77.19 368 HIS A C 1
ATOM 2890 O O . HIS A 1 368 ? 28.755 -25.689 13.310 1.00 77.19 368 HIS A O 1
#

pLDDT: mean 90.44, std 7.8, range [54.44, 98.69]